Protein AF-A0A2P8GIE9-F1 (afdb_monomer_lite)

Radius of gyration: 19.69 Å; chains: 1; bounding box: 51×44×53 Å

pLDDT: mean 82.85, std 14.54, range [28.58, 96.38]

Structure (mmCIF, N/CA/C/O backbone):
data_AF-A0A2P8GIE9-F1
#
_entry.id   AF-A0A2P8GIE9-F1
#
loop_
_atom_site.group_PDB
_atom_site.id
_atom_site.type_symbol
_atom_site.label_atom_id
_atom_site.label_alt_id
_atom_site.label_comp_id
_atom_site.label_asym_id
_atom_site.label_entity_id
_atom_site.label_seq_id
_atom_site.pdbx_PDB_ins_code
_atom_site.Cartn_x
_atom_site.Cartn_y
_atom_site.Cartn_z
_atom_site.occupancy
_atom_site.B_iso_or_equiv
_atom_site.auth_seq_id
_atom_site.auth_comp_id
_atom_site.auth_asym_id
_atom_site.auth_atom_id
_atom_site.pdbx_PDB_model_num
ATOM 1 N N . MET A 1 1 ? -7.614 -23.025 25.026 1.00 34.34 1 MET A N 1
ATOM 2 C CA . MET A 1 1 ? -8.588 -22.098 24.417 1.00 34.34 1 MET A CA 1
ATOM 3 C C . MET A 1 1 ? -9.553 -22.957 23.627 1.00 34.34 1 MET A C 1
ATOM 5 O O . MET A 1 1 ? -9.099 -23.631 22.717 1.00 34.34 1 MET A O 1
ATOM 9 N N . TYR A 1 2 ? -10.807 -23.053 24.066 1.00 28.58 2 TYR A N 1
ATOM 10 C CA . TYR A 1 2 ? -11.831 -23.850 23.388 1.00 28.58 2 TYR A CA 1
ATOM 11 C C . TYR A 1 2 ? -12.360 -23.053 22.193 1.00 28.58 2 TYR A C 1
ATOM 13 O O . TYR A 1 2 ? -12.699 -21.882 22.362 1.00 28.58 2 TYR A O 1
ATOM 21 N N . GLU A 1 3 ? -12.410 -23.662 21.007 1.00 31.61 3 GLU A N 1
ATOM 22 C CA . GLU A 1 3 ? -13.231 -23.141 19.911 1.00 31.61 3 GLU A CA 1
ATOM 23 C C . GLU A 1 3 ? -14.678 -23.062 20.414 1.00 31.61 3 GLU A C 1
ATOM 25 O O . GLU A 1 3 ? -15.198 -24.068 20.909 1.00 31.61 3 GLU A O 1
ATOM 30 N N . PRO A 1 4 ? -15.334 -21.891 20.363 1.00 42.78 4 PRO A N 1
ATOM 31 C CA . PRO A 1 4 ? -16.740 -21.822 20.703 1.00 42.78 4 PRO A CA 1
ATOM 32 C C . PRO A 1 4 ? -17.501 -22.642 19.660 1.00 42.78 4 PRO A C 1
ATOM 34 O O . PRO A 1 4 ? -17.538 -22.294 18.480 1.00 42.78 4 PRO A O 1
ATOM 37 N N . ALA A 1 5 ? -18.080 -23.759 20.101 1.00 47.84 5 ALA A N 1
ATOM 38 C CA . ALA A 1 5 ? -18.967 -24.579 19.294 1.00 47.84 5 ALA A CA 1
ATOM 39 C C . ALA A 1 5 ? -20.260 -23.791 19.047 1.00 47.84 5 ALA A C 1
ATOM 41 O O . ALA A 1 5 ? -21.213 -23.867 19.823 1.00 47.84 5 ALA A O 1
ATOM 42 N N . LEU A 1 6 ? -20.269 -22.975 17.993 1.00 56.59 6 LEU A N 1
ATOM 43 C CA . LEU A 1 6 ? -21.485 -22.327 17.526 1.00 56.59 6 LEU A CA 1
ATOM 44 C C . LEU A 1 6 ? -22.454 -23.414 17.030 1.00 56.59 6 LEU A C 1
ATOM 46 O O . LEU A 1 6 ? -22.035 -24.291 16.268 1.00 56.59 6 LEU A O 1
ATOM 50 N N . PRO A 1 7 ? -23.731 -23.398 17.454 1.00 57.69 7 PRO A N 1
ATOM 51 C CA . PRO A 1 7 ? -24.711 -24.377 17.003 1.00 57.69 7 PRO A CA 1
ATOM 52 C C . PRO A 1 7 ? -24.835 -24.393 15.475 1.00 57.69 7 PRO A C 1
ATOM 54 O O . PRO A 1 7 ? -24.786 -23.348 14.822 1.00 57.69 7 PRO A O 1
ATOM 57 N N . ALA A 1 8 ? -25.050 -25.574 14.893 1.00 53.19 8 ALA A N 1
ATOM 58 C CA . ALA A 1 8 ? -25.331 -25.687 13.467 1.00 53.19 8 ALA A CA 1
ATOM 59 C C . ALA A 1 8 ? -26.597 -24.879 13.120 1.00 53.19 8 ALA A C 1
ATOM 61 O O . ALA A 1 8 ? -27.665 -25.125 13.676 1.00 53.19 8 ALA A O 1
ATOM 62 N N . GLY A 1 9 ? -26.464 -23.903 12.217 1.00 58.31 9 GLY A N 1
ATOM 63 C CA . GLY A 1 9 ? -27.556 -23.006 11.824 1.00 58.31 9 GLY A CA 1
ATOM 64 C C . GLY A 1 9 ? -27.652 -21.701 12.619 1.00 58.31 9 GLY A C 1
ATOM 65 O O . GLY A 1 9 ? -28.608 -20.954 12.414 1.00 58.31 9 GLY A O 1
ATOM 66 N N . TYR A 1 10 ? -26.684 -21.389 13.490 1.00 67.81 10 TYR A N 1
ATOM 67 C CA . TYR A 1 10 ? -26.618 -20.075 14.132 1.00 67.81 10 TYR A CA 1
ATOM 68 C C . TYR A 1 10 ? -26.331 -18.991 13.087 1.00 67.81 10 TYR A C 1
ATOM 70 O O . TYR A 1 10 ? -25.226 -18.905 12.547 1.00 67.81 10 TYR A O 1
ATOM 78 N N . ALA A 1 11 ? -27.352 -18.197 12.761 1.00 65.62 11 ALA A N 1
ATOM 79 C CA . ALA A 1 11 ? -27.243 -17.136 11.772 1.00 65.62 11 ALA A CA 1
ATOM 80 C C . ALA A 1 11 ? -26.285 -16.042 12.253 1.00 65.62 11 ALA A C 1
ATOM 82 O O . ALA A 1 11 ? -26.188 -15.738 13.445 1.00 65.62 11 ALA A O 1
ATOM 83 N N . ARG A 1 12 ? -25.588 -15.422 11.304 1.00 57.75 12 ARG A N 1
ATOM 84 C CA . ARG A 1 12 ? -24.606 -14.378 11.585 1.00 57.75 12 ARG A CA 1
ATOM 85 C C . ARG A 1 12 ? -25.222 -13.197 12.336 1.00 57.75 12 ARG A C 1
ATOM 87 O O . ARG A 1 12 ? -24.616 -12.700 13.279 1.00 57.75 12 ARG A O 1
ATOM 94 N N . GLU A 1 13 ? -26.425 -12.783 11.950 1.00 59.09 13 GLU A N 1
ATOM 95 C CA . GLU A 1 13 ? -27.143 -11.683 12.594 1.00 59.09 13 GLU A CA 1
ATOM 96 C C . GLU A 1 13 ? -27.468 -12.002 14.059 1.00 59.09 13 GLU A C 1
ATOM 98 O O . GLU A 1 13 ? -27.473 -11.103 14.894 1.00 59.09 13 GLU A O 1
ATOM 103 N N . ALA A 1 14 ? -27.697 -13.279 14.385 1.00 67.94 14 ALA A N 1
ATOM 104 C CA . ALA A 1 14 ? -27.894 -13.726 15.760 1.00 67.94 14 ALA A CA 1
ATOM 105 C C . ALA A 1 14 ? -26.572 -13.707 16.541 1.00 67.94 14 ALA A C 1
ATOM 107 O O . ALA A 1 14 ? -26.531 -13.204 17.655 1.00 67.94 14 ALA A O 1
ATOM 108 N N . PHE A 1 15 ? -25.466 -14.160 15.940 1.00 69.38 15 PHE A N 1
ATOM 109 C CA . PHE A 1 15 ? -24.149 -14.099 16.582 1.00 69.38 15 PHE A CA 1
ATOM 110 C C . PHE A 1 15 ? -23.715 -12.667 16.899 1.00 69.38 15 PHE A C 1
ATOM 112 O O . PHE A 1 15 ? -23.310 -12.379 18.024 1.00 69.38 15 PHE A O 1
ATOM 119 N N . GLU A 1 16 ? -23.813 -11.763 15.924 1.00 56.91 16 GLU A N 1
ATOM 120 C CA . GLU A 1 16 ? -23.478 -10.358 16.143 1.00 56.91 16 GLU A CA 1
ATOM 121 C C . GLU A 1 16 ? -24.413 -9.745 17.184 1.00 56.91 16 GLU A C 1
ATOM 123 O O . GLU A 1 16 ? -23.929 -9.118 18.107 1.00 56.91 16 GLU A O 1
ATOM 128 N N . LYS A 1 17 ? -25.722 -10.003 17.145 1.00 65.12 17 LYS A N 1
ATOM 129 C CA . LYS A 1 17 ? -26.646 -9.492 18.167 1.00 65.12 17 LYS A CA 1
ATOM 130 C C . LYS A 1 17 ? -26.340 -9.992 19.585 1.00 65.12 17 LYS A C 1
ATOM 132 O O . LYS A 1 17 ? -26.448 -9.220 20.533 1.00 65.12 17 LYS A O 1
ATOM 137 N N . ASP A 1 18 ? -26.002 -11.268 19.738 1.00 64.69 18 ASP A N 1
ATOM 138 C CA . ASP A 1 18 ? -25.891 -11.899 21.058 1.00 64.69 18 ASP A CA 1
ATOM 139 C C . ASP A 1 18 ? -24.507 -11.716 21.688 1.00 64.69 18 ASP A C 1
ATOM 141 O O . ASP A 1 18 ? -24.362 -11.747 22.911 1.00 64.69 18 ASP A O 1
ATOM 145 N N . PHE A 1 19 ? -23.484 -11.510 20.857 1.00 63.38 19 PHE A N 1
ATOM 146 C CA . PHE A 1 19 ? -22.099 -11.433 21.304 1.00 63.38 19 PHE A CA 1
ATOM 147 C C . PHE A 1 19 ? -21.389 -10.146 20.888 1.00 63.38 19 PHE A C 1
ATOM 149 O O . PHE A 1 19 ? -20.242 -9.975 21.301 1.00 63.38 19 PHE A O 1
ATOM 156 N N . SER A 1 20 ? -22.016 -9.223 20.140 1.00 54.72 20 SER A N 1
ATOM 157 C CA . SER A 1 20 ? -21.361 -7.964 19.747 1.00 54.72 20 SER A CA 1
ATOM 158 C C . SER A 1 20 ? -20.867 -7.203 20.954 1.00 54.72 20 SER A C 1
ATOM 160 O O . SER A 1 20 ? -19.763 -6.679 20.963 1.00 54.72 20 SER A O 1
ATOM 162 N N . ASP A 1 21 ? -21.675 -7.179 21.998 1.00 45.88 21 ASP A N 1
ATOM 163 C CA . ASP A 1 21 ? -21.378 -6.404 23.182 1.00 45.88 21 ASP A CA 1
ATOM 164 C C . ASP A 1 21 ? -20.248 -7.076 23.974 1.00 45.88 21 ASP A C 1
ATOM 166 O O . ASP A 1 21 ? -19.311 -6.430 24.417 1.00 45.88 21 ASP A O 1
ATOM 170 N N . VAL A 1 22 ? -20.215 -8.405 24.053 1.00 51.34 22 VAL A N 1
ATOM 171 C CA . VAL A 1 22 ? -19.151 -9.127 24.776 1.00 51.34 22 VAL A CA 1
ATOM 172 C C . VAL A 1 22 ? -17.831 -9.171 23.988 1.00 51.34 22 VAL A C 1
ATOM 174 O O . VAL A 1 22 ? -16.753 -9.159 24.583 1.00 51.34 22 VAL A O 1
ATOM 177 N N . LEU A 1 23 ? -17.890 -9.203 22.653 1.00 50.31 23 LEU A N 1
ATOM 178 C CA . LEU A 1 23 ? -16.719 -9.270 21.769 1.00 50.31 23 LEU A CA 1
ATOM 179 C C . LEU A 1 23 ? -16.185 -7.882 21.380 1.00 50.31 23 LEU A C 1
ATOM 181 O O . LEU A 1 23 ? -14.977 -7.728 21.187 1.00 50.31 23 LEU A O 1
ATOM 185 N N . TYR A 1 24 ? -17.062 -6.877 21.283 1.00 48.97 24 TYR A N 1
ATOM 186 C CA . TYR A 1 24 ? -16.759 -5.525 20.804 1.00 48.97 24 TYR A CA 1
ATOM 187 C C . TYR A 1 24 ? -16.958 -4.410 21.850 1.00 48.97 24 TYR A C 1
ATOM 189 O O . TYR A 1 24 ? -16.438 -3.322 21.604 1.00 48.97 24 TYR A O 1
ATOM 197 N N . ILE A 1 25 ? -17.513 -4.651 23.059 1.00 45.00 25 ILE A N 1
ATOM 198 C CA . ILE A 1 25 ? -17.226 -3.819 24.265 1.00 45.00 25 ILE A CA 1
ATOM 199 C C . ILE A 1 25 ? -15.813 -4.168 24.753 1.00 45.00 25 ILE A C 1
ATOM 201 O O . ILE A 1 25 ? -15.532 -4.554 25.884 1.00 45.00 25 ILE A O 1
ATOM 205 N N . SER A 1 26 ? -14.858 -4.051 23.848 1.00 50.72 26 SER A N 1
ATOM 206 C CA . SER A 1 26 ? -13.490 -3.771 24.210 1.00 50.72 26 SER A CA 1
ATOM 207 C C . SER A 1 26 ? -13.395 -2.254 24.184 1.00 50.72 26 SER A C 1
ATOM 209 O O . SER A 1 26 ? -14.013 -1.608 23.351 1.00 50.72 26 SER A O 1
ATOM 211 N N . ASN A 1 27 ? -12.632 -1.688 25.104 1.00 58.72 27 ASN A N 1
ATOM 212 C CA . ASN A 1 27 ? -12.340 -0.267 25.239 1.00 58.72 27 ASN A CA 1
ATOM 213 C C . ASN A 1 27 ? -11.582 0.288 24.000 1.00 58.72 27 ASN A C 1
ATOM 215 O O . ASN A 1 27 ? -10.446 0.741 24.113 1.00 58.72 27 ASN A O 1
ATOM 219 N N . THR A 1 28 ? -12.138 0.129 22.793 1.00 68.19 28 THR A N 1
ATOM 220 C CA . THR A 1 28 ? -11.508 0.339 21.483 1.00 68.19 28 THR A CA 1
ATOM 221 C C . THR A 1 28 ? -11.074 1.775 21.330 1.00 68.19 28 THR A C 1
ATOM 223 O O . THR A 1 28 ? -9.970 2.012 20.859 1.00 68.19 28 THR A O 1
ATOM 226 N N . ASP A 1 29 ? -11.880 2.713 21.819 1.00 79.31 29 ASP A N 1
ATOM 227 C CA . ASP A 1 29 ? -11.569 4.134 21.778 1.00 79.31 29 ASP A CA 1
ATOM 228 C C . ASP A 1 29 ? -10.375 4.454 22.678 1.00 79.31 29 ASP A C 1
ATOM 230 O O . ASP A 1 29 ? -9.422 5.082 22.228 1.00 79.31 29 ASP A O 1
ATOM 234 N N . GLU A 1 30 ? -10.352 3.981 23.929 1.00 80.81 30 GLU A N 1
ATOM 235 C CA . GLU A 1 30 ? -9.208 4.204 24.822 1.00 80.81 30 GLU A CA 1
ATOM 236 C C . GLU A 1 30 ? -7.945 3.487 24.324 1.00 80.81 30 GLU A C 1
ATOM 238 O O . GLU A 1 30 ? -6.851 4.055 24.365 1.00 80.81 30 GLU A O 1
ATOM 243 N N . LYS A 1 31 ? -8.077 2.260 23.807 1.00 84.50 31 LYS A N 1
ATOM 244 C CA . LYS A 1 31 ? -6.969 1.511 23.199 1.00 84.50 31 LYS A CA 1
ATOM 245 C C . LYS A 1 31 ? -6.430 2.231 21.966 1.00 84.50 31 LYS A C 1
ATOM 247 O O . LYS A 1 31 ? -5.217 2.400 21.858 1.00 84.50 31 LYS A O 1
ATOM 252 N N . LEU A 1 32 ? -7.303 2.715 21.082 1.00 86.69 32 LEU A N 1
ATOM 253 C CA . LEU A 1 32 ? -6.917 3.486 19.904 1.00 86.69 32 LEU A CA 1
ATOM 254 C C . LEU A 1 32 ? -6.269 4.811 20.312 1.00 86.69 32 LEU A C 1
ATOM 256 O O . LEU A 1 32 ? -5.235 5.160 19.757 1.00 86.69 32 LEU A O 1
ATOM 260 N N . ARG A 1 33 ? -6.779 5.512 21.334 1.00 88.06 33 ARG A N 1
ATOM 261 C CA . ARG A 1 33 ? -6.131 6.716 21.893 1.00 88.06 33 ARG A CA 1
ATOM 262 C C . ARG A 1 33 ? -4.720 6.423 22.382 1.00 88.06 33 ARG A C 1
ATOM 264 O O . ARG A 1 33 ? -3.787 7.094 21.953 1.00 88.06 33 ARG A O 1
ATOM 271 N N . LYS A 1 34 ? -4.549 5.403 23.230 1.00 88.88 34 LYS A N 1
ATOM 272 C CA . LYS A 1 34 ? -3.227 4.974 23.721 1.00 88.88 34 LYS A CA 1
ATOM 273 C C . LYS A 1 34 ? -2.301 4.603 22.566 1.00 88.88 34 LYS A C 1
ATOM 275 O O . LYS A 1 34 ? -1.131 4.975 22.572 1.00 88.88 34 LYS A O 1
ATOM 280 N N . ARG A 1 35 ? -2.830 3.920 21.547 1.00 90.50 35 ARG A N 1
ATOM 281 C CA . ARG A 1 35 ? -2.083 3.564 20.338 1.00 90.50 35 ARG A CA 1
ATOM 282 C C . ARG A 1 35 ? -1.646 4.806 19.566 1.00 90.50 35 ARG A C 1
ATOM 284 O O . ARG A 1 35 ? -0.471 4.896 19.233 1.00 90.50 35 ARG A O 1
ATOM 291 N N . LEU A 1 36 ? -2.533 5.772 19.331 1.00 91.31 36 LEU A N 1
ATOM 292 C CA . LEU A 1 36 ? -2.209 7.035 18.658 1.00 91.31 36 LEU A CA 1
ATOM 293 C C . LEU A 1 36 ? -1.136 7.817 19.427 1.00 91.31 36 LEU A C 1
ATOM 295 O O . LEU A 1 36 ? -0.156 8.239 18.824 1.00 91.31 36 LEU A O 1
ATOM 299 N N . MET A 1 37 ? -1.257 7.911 20.755 1.00 90.88 37 MET A N 1
ATOM 300 C CA . MET A 1 37 ? -0.272 8.574 21.622 1.00 90.88 37 MET A CA 1
ATOM 301 C C . MET A 1 37 ? 1.116 7.909 21.619 1.00 90.88 37 MET A C 1
ATOM 303 O O . MET A 1 37 ? 2.090 8.550 22.001 1.00 90.88 37 MET A O 1
ATOM 307 N N . SER A 1 38 ? 1.238 6.647 21.184 1.00 92.06 38 SER A N 1
ATOM 308 C CA . SER A 1 38 ? 2.544 5.982 21.031 1.00 92.06 38 SER A CA 1
ATOM 309 C C . SER A 1 38 ? 3.323 6.420 19.780 1.00 92.06 38 SER A C 1
ATOM 311 O O . SER A 1 38 ? 4.493 6.065 19.628 1.00 92.06 38 SER A O 1
ATOM 313 N N . TYR A 1 39 ? 2.693 7.193 18.891 1.00 92.38 39 TYR A N 1
ATOM 314 C CA . TYR A 1 39 ? 3.303 7.743 17.682 1.00 92.38 39 TYR A CA 1
ATOM 315 C C . TYR A 1 39 ? 3.611 9.242 17.826 1.00 92.38 39 TYR A C 1
ATOM 317 O O . TYR A 1 39 ? 3.039 9.907 18.689 1.00 92.38 39 TYR A O 1
ATOM 325 N N . PRO A 1 40 ? 4.489 9.804 16.972 1.00 91.50 40 PRO A N 1
ATOM 326 C CA . PRO A 1 40 ? 4.728 11.246 16.928 1.00 91.50 40 PRO A CA 1
ATOM 327 C C . PRO A 1 40 ? 3.442 12.042 16.662 1.00 91.50 40 PRO A C 1
ATOM 329 O O . PRO A 1 40 ? 2.575 11.595 15.903 1.00 91.50 40 PRO A O 1
ATOM 332 N N . ALA A 1 41 ? 3.333 13.226 17.274 1.00 88.56 41 ALA A N 1
ATOM 333 C CA . ALA A 1 41 ? 2.152 14.086 17.189 1.00 88.56 41 ALA A CA 1
ATOM 334 C C . ALA A 1 41 ? 1.778 14.436 15.750 1.00 88.56 41 ALA A C 1
ATOM 336 O O . ALA A 1 41 ? 0.600 14.450 15.401 1.00 88.56 41 ALA A O 1
ATOM 337 N N . GLU A 1 42 ? 2.778 14.638 14.898 1.00 89.12 42 GLU A N 1
ATOM 338 C CA . GLU A 1 42 ? 2.622 14.977 13.486 1.00 89.12 42 GLU A CA 1
ATOM 339 C C . GLU A 1 42 ? 1.798 13.926 12.735 1.00 89.12 42 GLU A C 1
ATOM 341 O O . GLU A 1 42 ? 0.999 14.277 11.869 1.00 89.12 42 GLU A O 1
ATOM 346 N N . LEU A 1 43 ? 1.940 12.646 13.101 1.00 88.94 43 LEU A N 1
ATOM 347 C CA . LEU A 1 43 ? 1.237 11.549 12.445 1.00 88.94 43 LEU A CA 1
ATOM 348 C C . LEU A 1 43 ? -0.253 11.546 12.791 1.00 88.94 43 LEU A C 1
ATOM 350 O O . LEU A 1 43 ? -1.097 11.545 11.897 1.00 88.94 43 LEU A O 1
ATOM 354 N N . TYR A 1 44 ? -0.592 11.536 14.085 1.00 84.50 44 TYR A N 1
ATOM 355 C CA . TYR A 1 44 ? -1.991 11.411 14.503 1.00 84.50 44 TYR A CA 1
ATOM 356 C C . TYR A 1 44 ? -2.760 12.734 14.470 1.00 84.50 44 TYR A C 1
ATOM 358 O O . TYR A 1 44 ? -3.988 12.716 14.425 1.00 84.50 44 TYR A O 1
ATOM 366 N N . MET A 1 45 ? -2.067 13.876 14.449 1.00 84.12 45 MET A N 1
ATOM 367 C CA . MET A 1 45 ? -2.673 15.196 14.233 1.00 84.12 45 MET A CA 1
ATOM 368 C C . MET A 1 45 ? -2.751 15.586 12.757 1.00 84.12 45 MET A C 1
ATOM 370 O O . MET A 1 45 ? -3.540 16.467 12.408 1.00 84.12 45 MET A O 1
ATOM 374 N N . GLY A 1 46 ? -1.968 14.930 11.899 1.00 84.38 46 GLY A N 1
ATOM 375 C CA . GLY A 1 46 ? -2.003 15.104 10.455 1.00 84.38 46 GLY A CA 1
ATOM 376 C C . GLY A 1 46 ? -3.312 14.629 9.817 1.00 84.38 46 GLY A C 1
ATOM 377 O O . GLY A 1 46 ? -4.136 13.946 10.430 1.00 84.38 46 GLY A O 1
ATOM 378 N N . LYS A 1 47 ? -3.493 14.996 8.544 1.00 88.25 47 LYS A N 1
ATOM 379 C CA . LYS A 1 47 ? -4.650 14.588 7.727 1.00 88.25 47 LYS A CA 1
ATOM 380 C C . LYS A 1 47 ? -4.460 13.238 7.038 1.00 88.25 47 LYS A C 1
ATOM 382 O O . LYS A 1 47 ? -5.402 12.713 6.467 1.00 88.25 47 LYS A O 1
ATOM 387 N N . GLU A 1 48 ? -3.264 12.661 7.091 1.00 90.50 48 GLU A N 1
ATOM 388 C CA . GLU A 1 48 ? -2.934 11.452 6.328 1.00 90.50 48 GLU A CA 1
ATOM 389 C C . GLU A 1 48 ? -3.772 10.246 6.744 1.00 90.50 48 GLU A C 1
ATOM 391 O O . GLU A 1 48 ? -4.217 9.496 5.885 1.00 90.50 48 GLU A O 1
ATOM 396 N N . ILE A 1 49 ? -4.054 10.091 8.041 1.00 90.00 49 ILE A N 1
ATOM 397 C CA . ILE A 1 49 ? -4.933 9.014 8.510 1.00 90.00 49 ILE A CA 1
ATOM 398 C C . ILE A 1 49 ? -6.359 9.228 7.990 1.00 90.00 49 ILE A C 1
ATOM 400 O O . ILE A 1 49 ? -6.997 8.266 7.586 1.00 90.00 49 ILE A O 1
ATOM 404 N N . GLU A 1 50 ? -6.847 10.473 7.956 1.00 90.31 50 GLU A N 1
ATOM 405 C CA . GLU A 1 50 ? -8.171 10.804 7.405 1.00 90.31 50 GLU A CA 1
ATOM 406 C C . GLU A 1 50 ? -8.249 10.533 5.900 1.00 90.31 50 GLU A C 1
ATOM 408 O O . GLU A 1 50 ? -9.277 10.079 5.411 1.00 90.31 50 GLU A O 1
ATOM 413 N N . GLU A 1 51 ? -7.162 10.775 5.165 1.00 90.38 51 GLU A N 1
ATOM 414 C CA . GLU A 1 51 ? -7.084 10.486 3.731 1.00 90.38 51 GLU A CA 1
ATOM 415 C C . GLU A 1 51 ? -7.201 8.989 3.417 1.00 90.38 51 GLU A C 1
ATOM 417 O O . GLU A 1 51 ? -7.610 8.649 2.311 1.00 90.38 51 GLU A O 1
ATOM 422 N N . CYS A 1 52 ? -6.905 8.102 4.376 1.00 87.88 52 CYS A N 1
ATOM 423 C CA . CYS A 1 52 ? -7.113 6.660 4.222 1.00 87.88 52 CYS A CA 1
ATOM 424 C C . CYS A 1 52 ? -8.599 6.249 4.242 1.00 87.88 52 CYS A C 1
ATOM 426 O O . CYS A 1 52 ? -8.907 5.090 3.955 1.00 87.88 52 CYS A O 1
ATOM 428 N N . PHE A 1 53 ? -9.523 7.141 4.618 1.00 87.75 53 PHE A N 1
ATOM 429 C CA . PHE A 1 53 ? -10.953 6.835 4.660 1.00 87.75 53 PHE A CA 1
ATOM 430 C C . PHE A 1 53 ? -11.577 7.059 3.281 1.00 87.75 53 PHE A C 1
ATOM 432 O O . PHE A 1 53 ? -11.634 8.176 2.766 1.00 87.75 53 PHE A O 1
ATOM 439 N N . ILE A 1 54 ? -12.121 5.996 2.697 1.00 80.31 54 ILE A N 1
ATOM 440 C CA . ILE A 1 54 ? -12.793 6.011 1.399 1.00 80.31 54 ILE A CA 1
ATOM 441 C C . ILE A 1 54 ? -14.298 6.016 1.655 1.00 80.31 54 ILE A C 1
ATOM 443 O O . ILE A 1 54 ? -14.820 5.163 2.370 1.00 80.31 54 ILE A O 1
ATOM 447 N N . ALA A 1 55 ? -15.005 7.000 1.091 1.00 81.38 55 ALA A N 1
ATOM 448 C CA . ALA A 1 55 ? -16.440 7.193 1.327 1.00 81.38 55 ALA A CA 1
ATOM 449 C C . ALA A 1 55 ? -16.814 7.240 2.830 1.00 81.38 55 ALA A C 1
ATOM 451 O O . ALA A 1 55 ? -17.865 6.754 3.240 1.00 81.38 55 ALA A O 1
ATOM 452 N N . GLY A 1 56 ? -15.937 7.824 3.658 1.00 84.62 56 GLY A N 1
ATOM 453 C CA . GLY A 1 56 ? -16.155 8.007 5.099 1.00 84.62 56 GLY A CA 1
ATOM 454 C C . GLY A 1 56 ? -15.835 6.791 5.972 1.00 84.62 56 GLY A C 1
ATOM 455 O O . GLY A 1 56 ? -15.980 6.880 7.192 1.00 84.62 56 GLY A O 1
ATOM 456 N N . LYS A 1 57 ? -15.366 5.686 5.384 1.00 84.75 57 LYS A N 1
ATOM 457 C CA . LYS A 1 57 ? -14.976 4.472 6.105 1.00 84.75 57 LYS A CA 1
ATOM 458 C C . LYS A 1 57 ? -13.519 4.130 5.862 1.00 84.75 57 LYS A C 1
ATOM 460 O O . LYS A 1 57 ? -13.009 4.301 4.756 1.00 84.75 57 LYS A O 1
ATOM 465 N N . LEU A 1 58 ? -12.852 3.632 6.893 1.00 83.75 58 LEU A N 1
ATOM 466 C CA . LEU A 1 58 ? -11.523 3.076 6.734 1.00 83.75 58 LEU A CA 1
ATOM 467 C C . LEU A 1 58 ? -11.634 1.719 6.057 1.00 83.75 58 LEU A C 1
ATOM 469 O O . LEU A 1 58 ? -12.325 0.838 6.561 1.00 83.75 58 LEU A O 1
ATOM 473 N N . LEU A 1 59 ? -10.941 1.572 4.934 1.00 80.44 59 LEU A N 1
ATOM 474 C CA . LEU A 1 59 ? -10.945 0.344 4.162 1.00 80.44 59 LEU A CA 1
ATOM 475 C C . LEU A 1 59 ? -9.503 -0.061 3.857 1.00 80.44 59 LEU A C 1
ATOM 477 O O . LEU A 1 59 ? -8.802 0.641 3.128 1.00 80.44 59 LEU A O 1
ATOM 481 N N . LYS A 1 60 ? -9.052 -1.178 4.429 1.00 82.00 60 LYS A N 1
ATOM 482 C CA . LYS A 1 60 ? -7.688 -1.706 4.261 1.00 82.00 60 LYS A CA 1
ATOM 483 C C . LYS A 1 60 ? -7.681 -3.120 3.691 1.00 82.00 60 LYS A C 1
ATOM 485 O O . LYS A 1 60 ? -8.676 -3.843 3.734 1.00 82.00 60 LYS A O 1
ATOM 490 N N . HIS A 1 61 ? -6.534 -3.531 3.154 1.00 84.31 61 HIS A N 1
ATOM 491 C CA . HIS A 1 61 ? -6.360 -4.910 2.711 1.00 84.31 61 HIS A CA 1
ATOM 492 C C . HIS A 1 61 ? -6.430 -5.893 3.902 1.00 84.31 61 HIS A C 1
ATOM 494 O O . HIS A 1 61 ? -6.137 -5.515 5.042 1.00 84.31 61 HIS A O 1
ATOM 500 N N . PRO A 1 62 ? -6.808 -7.165 3.663 1.00 81.25 62 PRO A N 1
ATOM 501 C CA . PRO A 1 62 ? -6.747 -8.217 4.669 1.00 81.25 62 PRO A CA 1
ATOM 502 C C . PRO A 1 62 ? -5.315 -8.443 5.157 1.00 81.25 62 PRO A C 1
ATOM 504 O O . PRO A 1 62 ? -4.346 -8.003 4.541 1.00 81.25 62 PRO A O 1
ATOM 507 N N . LYS A 1 63 ? -5.190 -9.199 6.252 1.00 84.88 63 LYS A N 1
ATOM 508 C CA . LYS A 1 63 ? -3.894 -9.552 6.838 1.00 84.88 63 LYS A CA 1
ATOM 509 C C . LYS A 1 63 ? -2.946 -10.212 5.837 1.00 84.88 63 LYS A C 1
ATOM 511 O O . LYS A 1 63 ? -1.749 -9.973 5.912 1.00 84.88 63 LYS A O 1
ATOM 516 N N . GLU A 1 64 ? -3.464 -11.008 4.908 1.00 87.00 64 GLU A N 1
ATOM 517 C CA . GLU A 1 64 ? -2.673 -11.608 3.834 1.00 87.00 64 GLU A CA 1
ATOM 518 C C . GLU A 1 64 ? -3.019 -10.971 2.487 1.00 87.00 64 GLU A C 1
ATOM 520 O O . GLU A 1 64 ? -4.160 -11.039 2.028 1.00 87.00 64 GLU A O 1
ATOM 525 N N . VAL A 1 65 ? -2.027 -10.353 1.846 1.00 88.62 65 VAL A N 1
ATOM 526 C CA . VAL A 1 65 ? -2.187 -9.615 0.589 1.00 88.62 65 VAL A CA 1
ATOM 527 C C . VAL A 1 65 ? -1.312 -10.234 -0.484 1.00 88.62 65 VAL A C 1
ATOM 529 O O . VAL A 1 65 ? -0.088 -10.251 -0.379 1.00 88.62 65 VAL A O 1
ATOM 532 N N . ASN A 1 66 ? -1.945 -10.704 -1.549 1.00 90.62 66 ASN A N 1
ATOM 533 C CA . ASN A 1 66 ? -1.252 -11.256 -2.702 1.00 90.62 66 ASN A CA 1
ATOM 534 C C . ASN A 1 66 ? -0.955 -10.160 -3.730 1.00 90.62 66 ASN A C 1
ATOM 536 O O . ASN A 1 66 ? -1.828 -9.345 -4.036 1.00 90.62 66 ASN A O 1
ATOM 540 N N . VAL A 1 67 ? 0.264 -10.165 -4.268 1.00 92.88 67 VAL A N 1
ATOM 541 C CA . VAL A 1 67 ? 0.731 -9.269 -5.330 1.00 92.88 67 VAL A CA 1
ATOM 542 C C . VAL A 1 67 ? 0.867 -10.063 -6.626 1.00 92.88 67 VAL A C 1
ATOM 544 O O . VAL A 1 67 ? 1.572 -11.072 -6.671 1.00 92.88 67 VAL A O 1
ATOM 547 N N . PHE A 1 68 ? 0.209 -9.595 -7.679 1.00 92.31 68 PHE A N 1
ATOM 548 C CA . PHE A 1 68 ? 0.217 -10.162 -9.025 1.00 92.31 68 PHE A CA 1
ATOM 549 C C . PHE A 1 68 ? 0.958 -9.216 -9.957 1.00 92.31 68 PHE A C 1
ATOM 551 O O . PHE A 1 68 ? 0.679 -8.017 -9.968 1.00 92.31 68 PHE A O 1
ATOM 558 N N . LEU A 1 69 ? 1.895 -9.754 -10.732 1.00 91.81 69 LEU A N 1
ATOM 559 C CA . LEU A 1 69 ? 2.699 -8.992 -11.682 1.00 91.81 69 LEU A CA 1
ATOM 560 C C . LEU A 1 69 ? 2.376 -9.464 -13.095 1.00 91.81 69 LEU A C 1
ATOM 562 O O . LEU A 1 69 ? 2.522 -10.648 -13.393 1.00 91.81 69 LEU A O 1
ATOM 566 N N . ASN A 1 70 ? 1.962 -8.540 -13.960 1.00 90.00 70 ASN A N 1
ATOM 567 C CA . ASN A 1 70 ? 1.623 -8.825 -15.353 1.00 90.00 70 ASN A CA 1
ATOM 568 C C . ASN A 1 70 ? 2.364 -7.887 -16.313 1.00 90.00 70 ASN A C 1
ATOM 570 O O . ASN A 1 70 ? 2.408 -6.677 -16.099 1.00 90.00 70 ASN A O 1
ATOM 574 N N . GLY A 1 71 ? 2.853 -8.420 -17.433 1.00 89.12 71 GLY A N 1
ATOM 575 C CA . GLY A 1 71 ? 3.510 -7.632 -18.478 1.00 89.12 71 GLY A CA 1
ATOM 576 C C . GLY A 1 71 ? 5.034 -7.701 -18.415 1.00 89.12 71 GLY A C 1
ATOM 577 O O . GLY A 1 71 ? 5.592 -8.722 -18.018 1.00 89.12 71 GLY A O 1
ATOM 578 N N . GLY A 1 72 ? 5.703 -6.634 -18.854 1.00 88.06 72 GLY A N 1
ATOM 579 C CA . GLY A 1 72 ? 7.141 -6.617 -19.167 1.00 88.06 72 GLY A CA 1
ATOM 580 C C . GLY A 1 72 ? 8.087 -6.522 -17.966 1.00 88.06 72 GLY A C 1
ATOM 581 O O . GLY A 1 72 ? 9.020 -5.725 -18.004 1.00 88.06 72 GLY A O 1
ATOM 582 N N . PHE A 1 73 ? 7.844 -7.273 -16.888 1.00 90.88 73 PHE A N 1
ATOM 583 C CA . PHE A 1 73 ? 8.698 -7.267 -15.694 1.00 90.88 73 PHE A CA 1
ATOM 584 C C . PHE A 1 73 ? 10.066 -7.908 -15.954 1.00 90.88 73 PHE A C 1
ATOM 586 O O . PHE A 1 73 ? 10.159 -8.992 -16.529 1.00 90.88 73 PHE A O 1
ATOM 593 N N . THR A 1 74 ? 11.129 -7.264 -15.473 1.00 90.88 74 THR A N 1
ATOM 594 C CA . THR A 1 74 ? 12.496 -7.797 -15.498 1.00 90.88 74 THR A CA 1
ATOM 595 C C . THR A 1 74 ? 12.835 -8.540 -14.200 1.00 90.88 74 THR A C 1
ATOM 597 O O . THR A 1 74 ? 12.086 -8.535 -13.214 1.00 90.88 74 THR A O 1
ATOM 600 N N . HIS A 1 75 ? 14.008 -9.180 -14.175 1.00 90.00 75 HIS A N 1
ATOM 601 C CA . HIS A 1 75 ? 14.544 -9.761 -12.945 1.00 90.00 75 HIS A CA 1
ATOM 602 C C . HIS A 1 75 ? 14.772 -8.693 -11.860 1.00 90.00 75 HIS A C 1
ATOM 604 O O . HIS A 1 75 ? 14.412 -8.904 -10.704 1.00 90.00 75 HIS A O 1
ATOM 610 N N . GLU A 1 76 ? 15.296 -7.523 -12.232 1.00 90.38 76 GLU A N 1
ATOM 611 C CA . GLU A 1 76 ? 15.564 -6.415 -11.305 1.00 90.38 76 GLU A CA 1
ATOM 612 C C . GLU A 1 76 ? 14.283 -5.837 -10.690 1.00 90.38 76 GLU A C 1
ATOM 614 O O . GLU A 1 76 ? 14.250 -5.509 -9.497 1.00 90.38 76 GLU A O 1
ATOM 619 N N . ASP A 1 77 ? 13.198 -5.772 -11.469 1.00 92.06 77 ASP A N 1
ATOM 620 C CA . ASP A 1 77 ? 11.884 -5.392 -10.948 1.00 92.06 77 ASP A CA 1
ATOM 621 C C . ASP A 1 77 ? 11.410 -6.389 -9.891 1.00 92.06 77 ASP A C 1
ATOM 623 O O . ASP A 1 77 ? 10.925 -6.000 -8.828 1.00 92.06 77 ASP A O 1
ATOM 627 N N . SER A 1 78 ? 11.583 -7.683 -10.165 1.00 90.12 78 SER A N 1
ATOM 628 C CA . SER A 1 78 ? 11.183 -8.754 -9.251 1.00 90.12 78 SER A CA 1
ATOM 629 C C . SER A 1 78 ? 11.959 -8.674 -7.935 1.00 90.12 78 SER A C 1
ATOM 631 O O . SER A 1 78 ? 11.356 -8.765 -6.867 1.00 90.12 78 SER A O 1
ATOM 633 N N . VAL A 1 79 ? 13.272 -8.424 -7.994 1.00 91.44 79 VAL A N 1
ATOM 634 C CA . VAL A 1 79 ? 14.115 -8.199 -6.806 1.00 91.44 79 VAL A CA 1
ATOM 635 C C . VAL A 1 79 ? 13.632 -6.981 -6.017 1.00 91.44 79 VAL A C 1
ATOM 637 O O . VAL A 1 79 ? 13.420 -7.079 -4.809 1.00 91.44 79 VAL A O 1
ATOM 640 N N . THR A 1 80 ? 13.376 -5.858 -6.696 1.00 93.44 80 THR A N 1
ATOM 641 C CA . THR A 1 80 ? 12.841 -4.634 -6.075 1.00 93.44 80 THR A CA 1
ATOM 642 C C . THR A 1 80 ? 11.528 -4.903 -5.344 1.00 93.44 80 THR A C 1
ATOM 644 O O . THR A 1 80 ? 11.321 -4.433 -4.222 1.00 93.44 80 THR A O 1
ATOM 647 N N . ILE A 1 81 ? 10.623 -5.653 -5.972 1.00 94.25 81 ILE A N 1
ATOM 648 C CA . ILE A 1 81 ? 9.310 -5.974 -5.413 1.00 94.25 81 ILE A CA 1
ATOM 649 C C . ILE A 1 81 ? 9.455 -6.888 -4.203 1.00 94.25 81 ILE A C 1
ATOM 651 O O . ILE A 1 81 ? 8.850 -6.604 -3.175 1.00 94.25 81 ILE A O 1
ATOM 655 N N . ILE A 1 82 ? 10.278 -7.936 -4.286 1.00 93.69 82 ILE A N 1
ATOM 656 C CA . ILE A 1 82 ? 10.535 -8.854 -3.167 1.00 93.69 82 ILE A CA 1
ATOM 657 C C . ILE A 1 82 ? 11.105 -8.095 -1.967 1.00 93.69 82 ILE A C 1
ATOM 659 O O . ILE A 1 82 ? 10.614 -8.253 -0.849 1.00 93.69 82 ILE A O 1
ATOM 663 N N . GLU A 1 83 ? 12.095 -7.233 -2.195 1.00 94.56 83 GLU A N 1
ATOM 664 C CA . GLU A 1 83 ? 12.696 -6.421 -1.140 1.00 94.56 83 GLU A CA 1
ATOM 665 C C . GLU A 1 83 ? 11.659 -5.489 -0.498 1.00 94.56 83 GLU A C 1
ATOM 667 O O . GLU A 1 83 ? 11.524 -5.441 0.727 1.00 94.56 83 GLU A O 1
ATOM 672 N N . THR A 1 84 ? 10.865 -4.806 -1.325 1.00 95.81 84 THR A N 1
ATOM 673 C CA . THR A 1 84 ? 9.788 -3.922 -0.864 1.00 95.81 84 THR A CA 1
ATOM 674 C C . THR A 1 84 ? 8.767 -4.683 -0.023 1.00 95.81 84 THR A C 1
ATOM 676 O O . THR A 1 84 ? 8.426 -4.265 1.082 1.00 95.81 84 THR A O 1
ATOM 679 N N . VAL A 1 85 ? 8.297 -5.826 -0.524 1.00 95.00 85 VAL A N 1
ATOM 680 C CA . VAL A 1 85 ? 7.332 -6.706 0.143 1.00 95.00 85 VAL A CA 1
ATOM 681 C C . VAL A 1 85 ? 7.857 -7.173 1.497 1.00 95.00 85 VAL A C 1
ATOM 683 O O . VAL A 1 85 ? 7.118 -7.131 2.484 1.00 95.00 85 VAL A O 1
ATOM 686 N N . SER A 1 86 ? 9.130 -7.569 1.562 1.00 93.56 86 SER A N 1
ATOM 687 C CA . SER A 1 86 ? 9.778 -7.991 2.803 1.00 93.56 86 SER A CA 1
ATOM 688 C C . SER A 1 86 ? 9.802 -6.862 3.832 1.00 93.56 86 SER A C 1
ATOM 690 O O . SER A 1 86 ? 9.428 -7.074 4.985 1.00 93.56 86 SER A O 1
ATOM 692 N N . GLN A 1 87 ? 10.189 -5.649 3.425 1.00 94.44 87 GLN A N 1
ATOM 693 C CA . GLN A 1 87 ? 10.239 -4.507 4.339 1.00 94.44 87 GLN A CA 1
ATOM 694 C C . GLN A 1 87 ? 8.859 -4.112 4.851 1.00 94.44 87 GLN A C 1
ATOM 696 O O . GLN A 1 87 ? 8.697 -3.914 6.049 1.00 94.44 87 GLN A O 1
ATOM 701 N N . LEU A 1 88 ? 7.856 -4.037 3.974 1.00 95.31 88 LEU A N 1
ATOM 702 C CA . LEU A 1 88 ? 6.497 -3.667 4.369 1.00 95.31 88 LEU A CA 1
ATOM 703 C C . LEU A 1 88 ? 5.847 -4.728 5.269 1.00 95.31 88 LEU A C 1
ATOM 705 O O . LEU A 1 88 ? 5.187 -4.374 6.244 1.00 95.31 88 LEU A O 1
ATOM 709 N N . SER A 1 89 ? 6.073 -6.017 4.998 1.00 94.06 89 SER A N 1
ATOM 710 C CA . SER A 1 89 ? 5.545 -7.111 5.831 1.00 94.06 89 SER A CA 1
ATOM 711 C C . SER A 1 89 ? 6.195 -7.164 7.219 1.00 94.06 89 SER A C 1
ATOM 713 O O . SER A 1 89 ? 5.576 -7.624 8.172 1.00 94.06 89 SER A O 1
ATOM 715 N N . ALA A 1 90 ? 7.425 -6.663 7.368 1.00 94.44 90 ALA A N 1
ATOM 716 C CA . ALA A 1 90 ? 8.101 -6.590 8.664 1.00 94.44 90 ALA A CA 1
ATOM 717 C C . ALA A 1 90 ? 7.551 -5.478 9.582 1.00 94.44 90 ALA A C 1
ATOM 719 O O . ALA A 1 90 ? 7.821 -5.483 10.782 1.00 94.44 90 ALA A O 1
ATOM 720 N N . VAL A 1 91 ? 6.785 -4.522 9.043 1.00 94.88 91 VAL A N 1
ATOM 721 C CA . VAL A 1 91 ? 6.304 -3.345 9.790 1.00 94.88 91 VAL A CA 1
ATOM 722 C C . VAL A 1 91 ? 5.194 -3.686 10.776 1.00 94.88 91 VAL A C 1
ATOM 724 O O . VAL A 1 91 ? 5.115 -3.074 11.842 1.00 94.88 91 VAL A O 1
ATOM 727 N N . SER A 1 92 ? 4.320 -4.629 10.425 1.00 91.31 92 SER A N 1
ATOM 728 C CA . SER A 1 92 ? 3.177 -5.005 11.252 1.00 91.31 92 SER A CA 1
ATOM 729 C C . SER A 1 92 ? 2.933 -6.512 11.199 1.00 91.31 92 SER A C 1
ATOM 731 O O . SER A 1 92 ? 2.818 -7.066 10.109 1.00 91.31 92 SER A O 1
ATOM 733 N N . PRO A 1 93 ? 2.727 -7.184 12.348 1.00 88.56 93 PRO A N 1
ATOM 734 C CA . PRO A 1 93 ? 2.377 -8.608 12.383 1.00 88.56 93 PRO A CA 1
ATOM 735 C C . PRO A 1 93 ? 0.979 -8.905 11.809 1.00 88.56 93 PRO A C 1
ATOM 737 O O . PRO A 1 93 ? 0.589 -10.067 11.673 1.00 88.56 93 PRO A O 1
ATOM 740 N N . ASN A 1 94 ? 0.204 -7.863 11.502 1.00 88.44 94 ASN A N 1
ATOM 741 C CA . ASN A 1 94 ? -1.126 -7.943 10.904 1.00 88.44 94 ASN A CA 1
ATOM 742 C C . ASN A 1 94 ? -1.128 -7.622 9.409 1.00 88.44 94 ASN A C 1
ATOM 744 O O . ASN A 1 94 ? -2.199 -7.432 8.837 1.00 88.44 94 ASN A O 1
ATOM 748 N N . LEU A 1 95 ? 0.049 -7.556 8.789 1.00 90.81 95 LEU A N 1
ATOM 749 C CA . LEU A 1 95 ? 0.200 -7.395 7.357 1.00 90.81 95 LEU A CA 1
ATOM 750 C C . LEU A 1 95 ? 1.268 -8.362 6.854 1.00 90.81 95 LEU A C 1
ATOM 752 O O . LEU A 1 95 ? 2.421 -8.329 7.261 1.00 90.81 95 LEU A O 1
ATOM 756 N N . THR A 1 96 ? 0.878 -9.233 5.944 1.00 92.94 96 THR A N 1
ATOM 757 C CA . THR A 1 96 ? 1.757 -10.167 5.258 1.00 92.94 96 THR A CA 1
ATOM 758 C C . THR A 1 96 ? 1.492 -10.020 3.777 1.00 92.94 96 THR A C 1
ATOM 760 O O . THR A 1 96 ? 0.427 -10.386 3.285 1.00 92.94 96 THR A O 1
ATOM 763 N N . ILE A 1 97 ? 2.458 -9.457 3.065 1.00 93.62 97 ILE A N 1
ATOM 764 C CA . ILE A 1 97 ? 2.380 -9.271 1.623 1.00 93.62 97 ILE A CA 1
ATOM 765 C C . ILE A 1 97 ? 3.173 -10.406 0.976 1.00 93.62 97 ILE A C 1
ATOM 767 O O . ILE A 1 97 ? 4.267 -10.747 1.426 1.00 93.62 97 ILE A O 1
ATOM 771 N N . ARG A 1 98 ? 2.619 -11.028 -0.064 1.00 92.19 98 ARG A N 1
ATOM 772 C CA . ARG A 1 98 ? 3.251 -12.150 -0.763 1.00 92.19 98 ARG A CA 1
ATOM 773 C C . ARG A 1 98 ? 3.210 -11.929 -2.260 1.00 92.19 98 ARG A C 1
ATOM 775 O O . ARG A 1 98 ? 2.168 -11.594 -2.817 1.00 92.19 98 ARG A O 1
ATOM 782 N N . LEU A 1 99 ? 4.344 -12.154 -2.911 1.00 91.31 99 LEU A N 1
ATOM 783 C CA . LEU A 1 99 ? 4.393 -12.225 -4.362 1.00 91.31 99 LEU A CA 1
ATOM 784 C C . LEU A 1 99 ? 3.806 -13.563 -4.820 1.00 91.31 99 LEU A C 1
ATOM 786 O O . LEU A 1 99 ? 4.140 -14.614 -4.274 1.00 91.31 99 LEU A O 1
ATOM 790 N N . THR A 1 100 ? 2.913 -13.515 -5.801 1.00 88.50 100 THR A N 1
ATOM 791 C CA . THR A 1 100 ? 2.280 -14.712 -6.364 1.00 88.50 100 THR A CA 1
ATOM 792 C C . THR A 1 100 ? 3.156 -15.361 -7.428 1.00 88.50 100 THR A C 1
ATOM 794 O O . THR A 1 100 ? 4.039 -14.726 -8.007 1.00 88.50 100 THR A O 1
ATOM 797 N N . HIS A 1 101 ? 2.918 -16.648 -7.687 1.00 79.69 101 HIS A N 1
ATOM 798 C CA . HIS A 1 101 ? 3.603 -17.345 -8.769 1.00 79.69 101 HIS A CA 1
ATOM 799 C C . HIS A 1 101 ? 3.213 -16.750 -10.133 1.00 79.69 101 HIS A C 1
ATOM 801 O O . HIS A 1 101 ? 2.036 -16.435 -10.341 1.00 79.69 101 HIS A O 1
ATOM 807 N N . PRO A 1 102 ? 4.163 -16.633 -11.079 1.00 73.19 102 PRO A N 1
ATOM 808 C CA . PRO A 1 102 ? 3.857 -16.213 -12.442 1.00 73.19 102 PRO A CA 1
ATOM 809 C C . PRO A 1 102 ? 2.728 -17.057 -13.050 1.00 73.19 102 PRO A C 1
ATOM 811 O O . PRO A 1 102 ? 2.730 -18.281 -12.927 1.00 73.19 102 PRO A O 1
ATOM 814 N N . GLY A 1 103 ? 1.762 -16.403 -13.701 1.00 67.12 103 GLY A N 1
ATOM 815 C CA . GLY A 1 103 ? 0.622 -17.073 -14.340 1.00 67.12 103 GLY A CA 1
ATOM 816 C C . GLY A 1 103 ? -0.517 -17.487 -13.400 1.00 67.12 103 GLY A C 1
ATOM 817 O O . GLY A 1 103 ? -1.468 -18.122 -13.854 1.00 67.12 103 GLY A O 1
ATOM 818 N N . ALA A 1 104 ? -0.463 -17.131 -12.111 1.00 77.38 104 ALA A N 1
ATOM 819 C CA . ALA A 1 104 ? -1.595 -17.307 -11.207 1.00 77.38 104 ALA A CA 1
ATOM 820 C C . ALA A 1 104 ? -2.820 -16.495 -11.674 1.00 77.38 104 ALA A C 1
ATOM 822 O O . ALA A 1 104 ? -2.694 -15.362 -12.140 1.00 77.38 104 ALA A O 1
ATOM 823 N N . TYR A 1 105 ? -4.016 -17.070 -11.522 1.00 77.50 105 TYR A N 1
ATOM 824 C CA . TYR A 1 105 ? -5.267 -16.384 -11.842 1.00 77.50 105 TYR A CA 1
ATOM 825 C C . TYR A 1 105 ? -5.478 -15.174 -10.919 1.00 77.50 105 TYR A C 1
ATOM 827 O O . TYR A 1 105 ? -5.347 -15.290 -9.701 1.00 77.50 105 TYR A O 1
ATOM 835 N N . GLU A 1 106 ? -5.824 -14.026 -11.506 1.00 76.88 106 GLU A N 1
ATOM 836 C CA . GLU A 1 106 ? -6.055 -12.765 -10.797 1.00 76.88 106 GLU A CA 1
ATOM 837 C C . GLU A 1 106 ? -7.326 -12.852 -9.916 1.00 76.88 106 GLU A C 1
ATOM 839 O O . GLU A 1 106 ? -8.434 -12.900 -10.454 1.00 76.88 106 GLU A O 1
ATOM 844 N N . PRO A 1 107 ? -7.223 -12.833 -8.573 1.00 69.94 107 PRO A N 1
ATOM 845 C CA . PRO A 1 107 ? -8.369 -12.987 -7.687 1.00 69.94 107 PRO A CA 1
ATOM 846 C C . PRO A 1 107 ? -9.153 -11.681 -7.537 1.00 69.94 107 PRO A C 1
ATOM 848 O O . PRO A 1 107 ? -8.704 -10.604 -7.930 1.00 69.94 107 PRO A O 1
ATOM 851 N N . ASP A 1 108 ? -10.328 -11.748 -6.911 1.00 73.19 108 ASP A N 1
ATOM 852 C CA . ASP A 1 108 ? -11.183 -10.580 -6.626 1.00 73.19 108 ASP A CA 1
ATOM 853 C C . ASP A 1 108 ? -10.610 -9.629 -5.556 1.00 73.19 108 ASP A C 1
ATOM 855 O O . ASP A 1 108 ? -11.213 -8.601 -5.245 1.00 73.19 108 ASP A O 1
ATOM 859 N N . HIS A 1 109 ? -9.433 -9.947 -5.014 1.00 78.69 109 HIS A N 1
ATOM 860 C CA . HIS A 1 109 ? -8.709 -9.175 -4.013 1.00 78.69 109 HIS A CA 1
ATOM 861 C C . HIS A 1 109 ? -7.189 -9.247 -4.242 1.00 78.69 109 HIS A C 1
ATOM 863 O O . HIS A 1 109 ? -6.698 -10.116 -4.953 1.00 78.69 109 HIS A O 1
ATOM 869 N N . GLY A 1 110 ? -6.429 -8.365 -3.599 1.00 87.50 110 GLY A N 1
ATOM 870 C CA . GLY A 1 110 ? -4.977 -8.253 -3.714 1.00 87.50 110 GLY A CA 1
ATOM 871 C C . GLY A 1 110 ? -4.527 -7.020 -4.495 1.00 87.50 110 GLY A C 1
ATOM 872 O O . GLY A 1 110 ? -5.293 -6.094 -4.757 1.00 87.50 110 GLY A O 1
ATOM 873 N N . ILE A 1 111 ? -3.251 -7.007 -4.848 1.00 91.94 111 ILE A N 1
ATOM 874 C CA . ILE A 1 111 ? -2.609 -5.924 -5.588 1.00 91.94 111 ILE A CA 1
ATOM 875 C C . ILE A 1 111 ? -2.187 -6.493 -6.935 1.00 91.94 111 ILE A C 1
ATOM 877 O O . ILE A 1 111 ? -1.495 -7.502 -6.990 1.00 91.94 111 ILE A O 1
ATOM 881 N N . VAL A 1 112 ? -2.595 -5.857 -8.023 1.00 92.75 112 VAL A N 1
ATOM 882 C CA . VAL A 1 112 ? -2.211 -6.232 -9.382 1.00 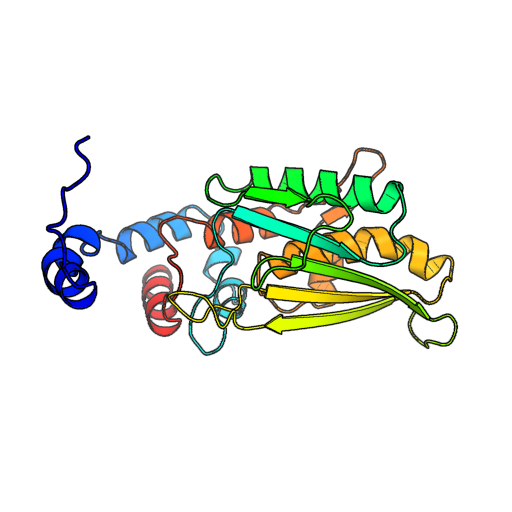92.75 112 VAL A CA 1
ATOM 883 C C . VAL A 1 112 ? -1.405 -5.088 -9.960 1.00 92.75 112 VAL A C 1
ATOM 885 O O . VAL A 1 112 ? -1.913 -3.974 -10.058 1.00 92.75 112 VAL A O 1
ATOM 888 N N . ILE A 1 113 ? -0.169 -5.357 -10.360 1.00 93.88 113 ILE A N 1
ATOM 889 C CA . ILE A 1 113 ? 0.698 -4.388 -11.022 1.00 93.88 113 ILE A CA 1
ATOM 890 C C . ILE A 1 113 ? 0.881 -4.846 -12.464 1.00 93.88 113 ILE A C 1
ATOM 892 O O . ILE A 1 113 ? 1.471 -5.890 -12.734 1.00 93.88 113 ILE A O 1
ATOM 896 N N . ASN A 1 114 ? 0.349 -4.059 -13.389 1.00 93.31 114 ASN A N 1
ATOM 897 C CA . ASN A 1 114 ? 0.500 -4.245 -14.821 1.00 93.31 114 ASN A CA 1
ATOM 898 C C . ASN A 1 114 ? 1.577 -3.284 -15.320 1.00 93.31 114 ASN A C 1
ATOM 900 O O . ASN A 1 114 ? 1.444 -2.072 -15.150 1.00 93.31 114 ASN A O 1
ATOM 904 N N . LEU A 1 115 ? 2.618 -3.817 -15.947 1.00 93.44 115 LEU A N 1
ATOM 905 C CA . LEU A 1 115 ? 3.713 -3.036 -16.506 1.00 93.44 115 LEU A CA 1
ATOM 906 C C . LEU A 1 115 ? 3.662 -3.086 -18.031 1.00 93.44 115 LEU A C 1
ATOM 908 O O . LEU A 1 115 ? 3.680 -4.167 -18.627 1.00 93.44 115 LEU A O 1
ATOM 912 N N . LYS A 1 116 ? 3.576 -1.912 -18.656 1.00 93.31 116 LYS A N 1
ATOM 913 C CA . LYS A 1 116 ? 3.448 -1.749 -20.107 1.00 93.31 116 L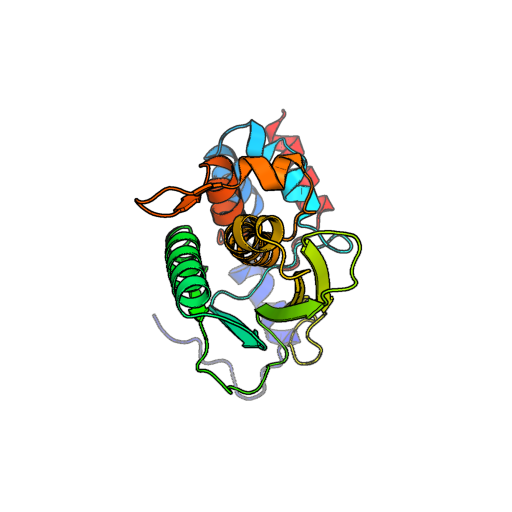YS A CA 1
ATOM 914 C C . LYS A 1 116 ? 4.491 -0.781 -20.643 1.00 93.31 116 LYS A C 1
ATOM 916 O O . LYS A 1 116 ? 4.855 0.186 -19.981 1.00 93.31 116 LYS A O 1
ATOM 921 N N . GLU A 1 117 ? 4.898 -1.010 -21.881 1.00 90.69 117 GLU A N 1
ATOM 922 C CA . GLU A 1 117 ? 5.698 -0.065 -22.655 1.00 90.69 117 GLU A CA 1
ATOM 923 C C . GLU A 1 117 ? 4.803 0.637 -23.678 1.00 90.69 117 GLU A C 1
ATOM 925 O O . GLU A 1 117 ? 3.989 0.006 -24.355 1.00 90.69 117 GLU A O 1
ATOM 930 N N . SER A 1 118 ? 4.936 1.956 -23.775 1.00 92.44 118 SER A N 1
ATOM 931 C CA . SER A 1 118 ? 4.246 2.801 -24.745 1.00 92.44 118 SER A CA 1
ATOM 932 C C . SER A 1 118 ? 5.201 3.901 -25.213 1.00 92.44 118 SER A C 1
ATOM 934 O O . SER A 1 118 ? 5.183 5.004 -24.668 1.00 92.44 118 SER A O 1
ATOM 936 N N . PRO A 1 119 ? 6.038 3.639 -26.233 1.00 88.25 119 PRO A N 1
ATOM 937 C CA . PRO A 1 119 ? 7.096 4.566 -26.654 1.00 88.25 119 PRO A CA 1
ATOM 938 C C . PRO A 1 119 ? 6.610 5.953 -27.099 1.00 88.25 119 PRO A C 1
ATOM 940 O O . PRO A 1 119 ? 7.377 6.907 -27.127 1.00 88.25 119 PRO A O 1
ATOM 943 N N . ASN A 1 120 ? 5.328 6.073 -27.455 1.00 88.00 120 ASN A N 1
ATOM 944 C CA . ASN A 1 120 ? 4.737 7.303 -27.984 1.00 88.00 120 ASN A CA 1
ATOM 945 C C . ASN A 1 120 ? 4.080 8.184 -26.905 1.00 88.00 120 ASN A C 1
ATOM 947 O O . ASN A 1 120 ? 3.437 9.180 -27.243 1.00 88.00 120 ASN A O 1
ATOM 951 N N . GLN A 1 121 ? 4.165 7.817 -25.622 1.00 91.38 121 GLN A N 1
ATOM 952 C CA . GLN A 1 121 ? 3.581 8.625 -24.551 1.00 91.38 121 GLN A CA 1
ATOM 953 C C . GLN A 1 121 ? 4.423 9.878 -24.255 1.00 91.38 121 GLN A C 1
ATOM 955 O O . GLN A 1 121 ? 5.635 9.898 -24.439 1.00 91.38 121 GLN A O 1
ATOM 960 N N . SER A 1 122 ? 3.780 10.943 -23.769 1.00 88.75 122 SER A N 1
ATOM 961 C CA . SER A 1 122 ? 4.449 12.226 -23.499 1.00 88.75 122 SER A CA 1
ATOM 962 C C . SER A 1 122 ? 5.187 12.283 -22.156 1.00 88.75 122 SER A C 1
ATOM 964 O O . SER A 1 122 ? 6.056 13.133 -21.961 1.00 88.75 122 SER A O 1
ATOM 966 N N . GLN A 1 123 ? 4.821 11.420 -21.206 1.00 91.12 123 GLN A N 1
ATOM 967 C CA . GLN A 1 123 ? 5.413 11.362 -19.870 1.00 91.12 123 GLN A CA 1
ATOM 968 C C . GLN A 1 123 ? 6.323 10.144 -19.748 1.00 91.12 123 GLN A C 1
ATOM 970 O O . GLN A 1 123 ? 5.939 9.064 -20.164 1.00 91.12 123 GLN A O 1
ATOM 975 N N . ALA A 1 124 ? 7.478 10.279 -19.089 1.00 90.88 124 ALA A N 1
ATOM 976 C CA . ALA A 1 124 ? 8.393 9.148 -18.902 1.00 90.88 124 ALA A CA 1
ATOM 977 C C . ALA A 1 124 ? 7.728 7.953 -18.192 1.00 90.88 124 ALA A C 1
ATOM 979 O O . ALA A 1 124 ? 7.922 6.802 -18.573 1.00 90.88 124 ALA A O 1
ATOM 980 N N . ILE A 1 125 ? 6.908 8.235 -17.174 1.00 91.31 125 ILE A N 1
ATOM 981 C CA . ILE A 1 125 ? 6.078 7.239 -16.496 1.00 91.31 125 ILE A CA 1
ATOM 982 C C . ILE A 1 125 ? 4.672 7.794 -16.331 1.00 91.31 125 ILE A C 1
ATOM 984 O O . ILE A 1 125 ? 4.502 8.900 -15.813 1.00 91.31 125 ILE A O 1
ATOM 988 N N . GLN A 1 126 ? 3.679 6.984 -16.683 1.00 91.88 126 GLN A N 1
ATOM 989 C CA . GLN A 1 126 ? 2.283 7.209 -16.342 1.00 91.88 126 GLN A CA 1
ATOM 990 C C . GLN A 1 126 ? 1.814 6.131 -15.361 1.00 91.88 126 GLN A C 1
ATOM 992 O O . GLN A 1 126 ? 2.014 4.939 -15.590 1.00 91.88 126 GLN A O 1
ATOM 997 N N . LEU A 1 127 ? 1.191 6.563 -14.261 1.00 90.88 127 LEU A N 1
ATOM 998 C CA . LEU A 1 127 ? 0.607 5.688 -13.246 1.00 90.88 127 LEU A CA 1
ATOM 999 C C . LEU A 1 127 ? -0.907 5.854 -13.239 1.00 90.88 127 LEU A C 1
ATOM 1001 O O . LEU A 1 127 ? -1.412 6.961 -13.043 1.00 90.88 127 LEU A O 1
ATOM 1005 N N . ASN A 1 128 ? -1.623 4.748 -13.400 1.00 90.31 128 ASN A N 1
ATOM 1006 C CA . ASN A 1 128 ? -3.060 4.682 -13.188 1.00 90.31 128 ASN A CA 1
ATOM 1007 C C . ASN A 1 128 ? -3.350 3.686 -12.064 1.00 90.31 128 ASN A C 1
ATOM 1009 O O . ASN A 1 128 ? -2.931 2.535 -12.137 1.00 90.31 128 ASN A O 1
ATOM 1013 N N . ASN A 1 129 ? -4.042 4.131 -11.018 1.00 87.94 129 ASN A N 1
ATOM 1014 C CA . ASN A 1 129 ? -4.398 3.308 -9.865 1.00 87.94 129 ASN A CA 1
ATOM 1015 C C . ASN A 1 129 ? -5.921 3.240 -9.776 1.00 87.94 129 ASN A C 1
ATOM 1017 O O . ASN A 1 129 ? -6.590 4.256 -9.573 1.00 87.94 129 ASN A O 1
ATOM 1021 N N . GLN A 1 130 ? -6.450 2.034 -9.933 1.00 86.56 130 GLN A N 1
ATOM 1022 C CA . GLN A 1 130 ? -7.861 1.743 -9.811 1.00 86.56 130 GLN A CA 1
ATOM 1023 C C . GLN A 1 130 ? -8.102 0.891 -8.569 1.00 86.56 130 GLN A C 1
ATOM 1025 O O . GLN A 1 130 ? -7.777 -0.296 -8.514 1.00 86.56 130 GLN A O 1
ATOM 1030 N N . VAL A 1 131 ? -8.757 1.504 -7.591 1.00 80.00 131 VAL A N 1
ATOM 1031 C CA . VAL A 1 131 ? -9.252 0.821 -6.402 1.00 80.00 131 VAL A CA 1
ATOM 1032 C C . VAL A 1 131 ? -10.630 0.236 -6.713 1.00 80.00 131 VAL A C 1
ATOM 1034 O O . VAL A 1 131 ? -11.557 0.963 -7.073 1.00 80.00 131 VAL A O 1
ATOM 1037 N N . ILE A 1 132 ? -10.768 -1.083 -6.605 1.00 75.62 132 ILE A N 1
ATOM 1038 C CA . ILE A 1 132 ? -11.979 -1.825 -6.961 1.00 75.62 132 ILE A CA 1
ATOM 1039 C C . ILE A 1 132 ? -12.546 -2.488 -5.709 1.00 75.62 132 ILE A C 1
ATOM 1041 O O . ILE A 1 132 ? -11.850 -3.223 -5.005 1.00 75.62 132 ILE A O 1
ATOM 1045 N N . ALA A 1 133 ? -13.839 -2.267 -5.464 1.00 65.69 133 ALA A N 1
A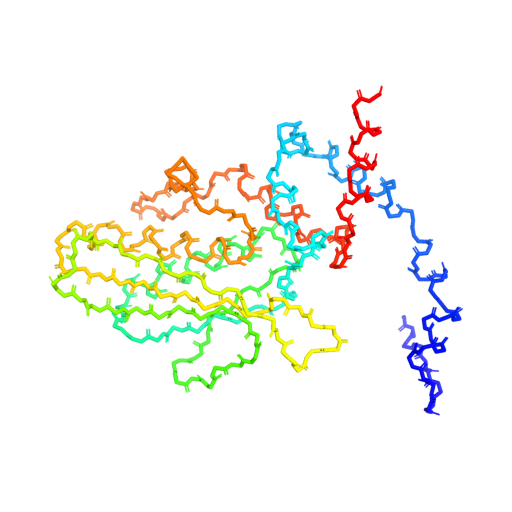TOM 1046 C CA . ALA A 1 133 ? -14.578 -3.005 -4.451 1.00 65.69 133 ALA A CA 1
ATOM 1047 C C . ALA A 1 133 ? -14.698 -4.486 -4.857 1.00 65.69 133 ALA A C 1
ATOM 1049 O O . ALA A 1 133 ? -15.272 -4.809 -5.900 1.00 65.69 133 ALA A O 1
ATOM 1050 N N . GLY A 1 134 ? -14.155 -5.383 -4.036 1.00 57.88 134 GLY A N 1
ATOM 1051 C CA . GLY A 1 134 ? -14.322 -6.824 -4.161 1.00 57.88 134 GLY A CA 1
ATOM 1052 C C . GLY A 1 134 ? -15.794 -7.176 -3.977 1.00 57.88 134 GLY A C 1
ATOM 1053 O O . GLY A 1 134 ? -16.374 -6.928 -2.921 1.00 57.88 134 GLY A O 1
ATOM 1054 N N . LYS A 1 135 ? -16.411 -7.717 -5.029 1.00 53.97 135 LYS A N 1
ATOM 1055 C CA . LYS A 1 135 ? -17.849 -8.034 -5.063 1.00 53.97 135 LYS A CA 1
ATOM 1056 C C . LYS A 1 135 ? -18.194 -9.332 -4.324 1.00 53.97 135 LYS A C 1
ATOM 1058 O O . LYS A 1 135 ? -19.343 -9.526 -3.953 1.00 53.97 135 LYS A O 1
ATOM 1063 N N . SER A 1 136 ? -17.197 -10.185 -4.098 1.00 51.91 136 SER A N 1
ATOM 1064 C CA . SER A 1 136 ? -17.341 -11.552 -3.575 1.00 51.91 136 SER A CA 1
ATOM 1065 C C . SER A 1 136 ? -17.019 -11.665 -2.081 1.00 51.91 136 SER A C 1
ATOM 1067 O O . SER A 1 136 ? -16.769 -12.753 -1.569 1.00 51.91 136 SER A O 1
ATOM 1069 N N . CYS A 1 137 ? -16.962 -10.539 -1.370 1.00 49.22 137 CYS A N 1
ATOM 1070 C CA . CYS A 1 137 ? -16.530 -10.496 0.020 1.00 49.22 137 CYS A CA 1
ATOM 1071 C C . CYS A 1 137 ? -17.715 -10.250 0.945 1.00 49.22 137 CYS A C 1
ATOM 1073 O O . CYS A 1 137 ? -18.605 -9.462 0.640 1.00 49.22 137 CYS A O 1
ATOM 1075 N N . MET A 1 138 ? -17.687 -10.913 2.104 1.00 46.12 138 MET A N 1
ATOM 1076 C CA . MET A 1 138 ? -18.714 -10.831 3.146 1.00 46.12 138 MET A CA 1
ATOM 1077 C C . MET A 1 138 ? -19.005 -9.377 3.596 1.00 46.12 138 MET A C 1
ATOM 1079 O O . MET A 1 138 ? -20.100 -9.089 4.072 1.00 46.12 138 MET A O 1
ATOM 1083 N N . HIS A 1 139 ? -18.057 -8.458 3.375 1.00 50.91 139 HIS A N 1
ATOM 1084 C CA . HIS A 1 139 ? -18.300 -7.020 3.260 1.00 50.91 139 HIS A CA 1
ATOM 1085 C C . HIS A 1 139 ? -17.641 -6.516 1.965 1.00 50.91 139 HIS A C 1
ATOM 1087 O O . HIS A 1 139 ? -16.471 -6.853 1.739 1.00 50.91 139 HIS A O 1
ATOM 1093 N N . PRO A 1 140 ? -18.330 -5.721 1.121 1.00 50.03 140 PRO A N 1
ATOM 1094 C CA . PRO A 1 140 ? -17.720 -5.085 -0.040 1.00 50.03 140 PRO A CA 1
ATOM 1095 C C . PRO A 1 140 ? -16.617 -4.144 0.434 1.00 50.03 140 PRO A C 1
ATOM 1097 O O . PRO A 1 140 ? -16.877 -3.084 0.994 1.00 50.03 140 PRO A O 1
ATOM 1100 N N . LYS A 1 141 ? -15.371 -4.546 0.225 1.00 56.44 141 LYS A N 1
ATOM 1101 C CA . LYS A 1 141 ? -14.193 -3.762 0.588 1.00 56.44 141 LYS A CA 1
ATOM 1102 C C . LYS A 1 141 ? -13.417 -3.462 -0.700 1.00 56.44 141 LYS A C 1
ATOM 1104 O O . LYS A 1 141 ? -13.467 -4.270 -1.626 1.00 56.44 141 LYS A O 1
ATOM 1109 N N . PRO A 1 142 ? -12.704 -2.338 -0.829 1.00 57.25 142 PRO A N 1
ATOM 1110 C CA . PRO A 1 142 ? -11.735 -2.069 -1.888 1.00 57.25 142 PRO A CA 1
ATOM 1111 C C . PRO A 1 142 ? -10.515 -2.984 -1.747 1.00 5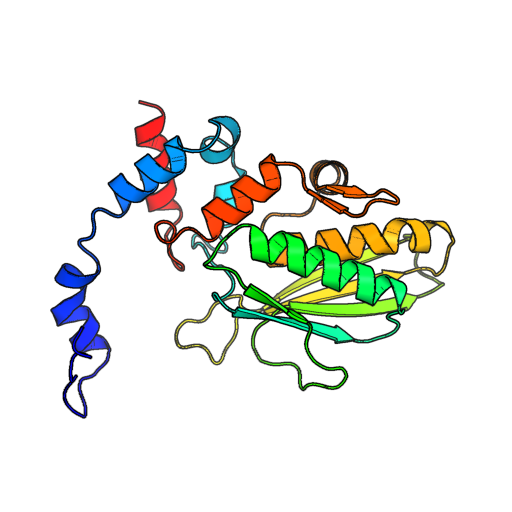7.25 142 PRO A C 1
ATOM 1113 O O . PRO A 1 142 ? -9.416 -2.552 -1.425 1.00 57.25 142 PRO A O 1
ATOM 1116 N N . ILE A 1 143 ? -10.711 -4.288 -1.912 1.00 66.56 143 ILE A N 1
ATOM 1117 C CA . ILE A 1 143 ? -9.663 -5.266 -1.616 1.00 66.56 143 ILE A CA 1
ATOM 1118 C C . ILE A 1 143 ? -8.782 -5.485 -2.833 1.00 66.56 143 ILE A C 1
ATOM 1120 O O . ILE A 1 143 ? -7.768 -6.163 -2.719 1.00 66.56 143 ILE A O 1
ATOM 1124 N N . LYS A 1 144 ? -9.145 -4.928 -3.992 1.00 83.56 144 LYS A N 1
ATOM 1125 C CA . LYS A 1 144 ? -8.372 -5.057 -5.215 1.00 83.56 144 LYS A CA 1
ATOM 1126 C C . LYS A 1 144 ? -7.848 -3.707 -5.660 1.00 83.56 144 LYS A C 1
ATOM 1128 O O . LYS A 1 144 ? -8.623 -2.818 -6.006 1.00 83.56 144 LYS A O 1
ATOM 1133 N N . ASN A 1 145 ? -6.530 -3.584 -5.688 1.00 88.00 145 ASN A N 1
ATOM 1134 C CA . ASN A 1 145 ? -5.863 -2.450 -6.298 1.00 88.00 145 ASN A CA 1
ATOM 1135 C C . ASN A 1 145 ? -5.273 -2.891 -7.640 1.00 88.00 145 ASN A C 1
ATOM 1137 O O . ASN A 1 145 ? -4.436 -3.792 -7.671 1.00 88.00 145 ASN A O 1
ATOM 1141 N N . LYS A 1 146 ? -5.739 -2.304 -8.745 1.00 91.19 146 LYS A N 1
ATOM 1142 C CA . LYS A 1 146 ? -5.142 -2.491 -10.069 1.00 91.19 146 LYS A CA 1
ATOM 1143 C C . LYS A 1 146 ? -4.319 -1.269 -10.423 1.00 91.19 146 LYS A C 1
ATOM 1145 O O . LYS A 1 146 ? -4.857 -0.181 -10.603 1.00 91.19 146 LYS A O 1
ATOM 1150 N N . ILE A 1 147 ? -3.029 -1.483 -10.589 1.00 93.50 147 ILE A N 1
ATOM 1151 C CA . ILE A 1 147 ? -2.064 -0.451 -10.914 1.00 93.50 147 ILE A CA 1
ATOM 1152 C C . ILE A 1 147 ? -1.557 -0.735 -12.312 1.00 93.50 147 ILE A C 1
ATOM 1154 O O . ILE A 1 147 ? -1.092 -1.834 -12.601 1.00 93.50 147 ILE A O 1
ATOM 1158 N N . GLU A 1 148 ? -1.650 0.250 -13.185 1.00 94.75 148 GLU A N 1
ATOM 1159 C CA . GLU A 1 148 ? -1.008 0.228 -14.486 1.00 94.75 148 GLU A CA 1
ATOM 1160 C C . GLU A 1 148 ? 0.136 1.236 -14.479 1.00 94.75 148 GLU A C 1
ATOM 1162 O O . GLU A 1 148 ? -0.061 2.422 -14.204 1.00 94.75 148 GLU A O 1
ATOM 1167 N N . ILE A 1 149 ? 1.334 0.737 -14.759 1.00 94.62 149 ILE A N 1
ATOM 1168 C CA . ILE A 1 149 ? 2.552 1.519 -14.915 1.00 94.62 149 ILE A CA 1
ATOM 1169 C C . ILE A 1 149 ? 2.919 1.457 -16.392 1.00 94.62 149 ILE A C 1
ATOM 1171 O O . ILE A 1 149 ? 3.202 0.379 -16.915 1.00 94.62 149 ILE A O 1
ATOM 1175 N N . THR A 1 150 ? 2.903 2.606 -17.061 1.00 94.94 150 THR A N 1
ATOM 1176 C CA . THR A 1 150 ? 3.288 2.706 -18.473 1.00 94.94 150 THR A CA 1
ATOM 1177 C C . THR A 1 150 ? 4.597 3.473 -18.601 1.00 94.94 150 THR A C 1
ATOM 1179 O O . THR A 1 150 ? 4.714 4.586 -18.082 1.00 94.94 150 THR A O 1
ATOM 1182 N N . LEU A 1 151 ? 5.577 2.877 -19.277 1.00 94.50 151 LEU A N 1
ATOM 1183 C CA . LEU A 1 151 ? 6.917 3.423 -19.512 1.00 94.50 151 LEU A CA 1
ATOM 1184 C C . LEU A 1 151 ? 7.070 3.859 -20.974 1.00 94.50 151 LEU A C 1
ATOM 1186 O O . LEU A 1 151 ? 6.573 3.177 -21.868 1.00 94.50 151 LEU A O 1
ATOM 1190 N N . ASP A 1 152 ? 7.784 4.958 -21.226 1.00 93.44 152 ASP A N 1
ATOM 1191 C CA . ASP A 1 152 ? 8.088 5.411 -22.595 1.00 93.44 152 ASP A CA 1
ATOM 1192 C C . ASP A 1 152 ? 9.344 4.739 -23.184 1.00 93.44 152 ASP A C 1
ATOM 1194 O O . ASP A 1 152 ? 9.665 4.940 -24.352 1.00 93.44 152 ASP A O 1
ATOM 1198 N N . GLY A 1 153 ? 10.054 3.935 -22.384 1.00 87.88 153 GLY A N 1
ATOM 1199 C CA . GLY A 1 153 ? 11.288 3.247 -22.774 1.00 87.88 153 GLY A CA 1
ATOM 1200 C C . GLY A 1 153 ? 12.531 4.146 -22.775 1.00 87.88 153 GLY A C 1
ATOM 1201 O O . GLY A 1 153 ? 13.601 3.725 -23.212 1.00 87.88 153 GLY A O 1
ATOM 1202 N N . SER A 1 154 ? 12.424 5.389 -22.299 1.00 91.50 154 SER A N 1
ATOM 1203 C CA . SER A 1 154 ? 13.566 6.293 -22.175 1.00 91.50 154 SER A CA 1
ATOM 1204 C C . SER A 1 154 ? 14.479 5.909 -20.995 1.00 91.50 154 SER A C 1
ATOM 1206 O O . SER A 1 154 ? 14.024 5.355 -19.992 1.00 91.50 154 SER A O 1
ATOM 1208 N N . PRO A 1 155 ? 15.767 6.308 -21.001 1.00 90.12 155 PRO A N 1
ATOM 1209 C CA . PRO A 1 155 ? 16.638 6.134 -19.831 1.00 90.12 155 PRO A CA 1
ATOM 1210 C C . PRO A 1 155 ? 16.064 6.765 -18.551 1.00 90.12 155 PRO A C 1
ATOM 1212 O O . PRO A 1 155 ? 16.309 6.299 -17.438 1.00 90.12 155 PRO A O 1
ATOM 1215 N N . ARG A 1 156 ? 15.263 7.829 -18.702 1.00 91.19 156 ARG A N 1
ATOM 1216 C CA . ARG A 1 156 ? 14.567 8.475 -17.590 1.00 91.19 156 ARG A CA 1
ATOM 1217 C C . ARG A 1 156 ? 13.442 7.600 -17.034 1.00 91.19 156 ARG A C 1
ATOM 1219 O O . ARG A 1 156 ? 13.283 7.576 -15.814 1.00 91.19 156 ARG A O 1
ATOM 1226 N N . SER A 1 157 ? 12.659 6.920 -17.877 1.00 90.25 157 SER A N 1
ATOM 1227 C CA . SER A 1 157 ? 11.623 5.998 -17.396 1.00 90.25 157 SER A CA 1
ATOM 1228 C C . SER A 1 157 ? 12.236 4.811 -16.671 1.00 90.25 157 SER A C 1
ATOM 1230 O O . SER A 1 157 ? 11.750 4.457 -15.602 1.00 90.25 157 SER A O 1
ATOM 1232 N N . GLU A 1 158 ? 13.352 4.270 -17.164 1.00 86.19 158 GLU A N 1
ATOM 1233 C CA . GLU A 1 158 ? 14.072 3.187 -16.479 1.00 86.19 158 GLU A CA 1
ATOM 1234 C C . GLU A 1 158 ? 14.578 3.616 -15.096 1.00 86.19 158 GLU A C 1
ATOM 1236 O O . GLU A 1 158 ? 14.347 2.929 -14.101 1.00 86.19 158 GLU A O 1
ATOM 1241 N N . ALA A 1 159 ? 15.159 4.814 -14.979 1.00 85.50 159 ALA A N 1
ATOM 1242 C CA . ALA A 1 159 ? 15.607 5.341 -13.687 1.00 85.50 159 ALA A CA 1
ATOM 1243 C C . ALA A 1 159 ? 14.456 5.539 -12.677 1.00 85.50 159 ALA A C 1
ATOM 1245 O O . ALA A 1 159 ? 14.650 5.433 -11.464 1.00 85.50 159 ALA A O 1
ATOM 1246 N N . LEU A 1 160 ? 13.249 5.842 -13.160 1.00 90.94 160 LEU A N 1
ATOM 1247 C CA . LEU A 1 160 ? 12.070 6.053 -12.318 1.00 90.94 160 LEU A CA 1
ATOM 1248 C C . LEU A 1 160 ? 11.300 4.752 -12.028 1.00 90.94 160 LEU A C 1
ATOM 1250 O O . LEU A 1 160 ? 10.580 4.695 -11.030 1.00 90.94 160 LEU A O 1
ATOM 1254 N N . ARG A 1 161 ? 11.486 3.703 -12.838 1.00 92.44 161 ARG A N 1
ATOM 1255 C CA . ARG A 1 161 ? 10.762 2.422 -12.787 1.00 92.44 161 ARG A CA 1
ATOM 1256 C C . ARG A 1 161 ? 10.788 1.789 -11.402 1.00 92.44 161 ARG A C 1
ATOM 1258 O O . ARG A 1 161 ? 9.732 1.560 -10.810 1.00 92.44 161 ARG A O 1
ATOM 1265 N N . LYS A 1 162 ? 11.986 1.614 -10.830 1.00 92.56 162 LYS A N 1
ATOM 1266 C CA . LYS A 1 162 ? 12.182 1.056 -9.479 1.00 92.56 162 LYS A CA 1
ATOM 1267 C C . LYS A 1 162 ? 11.379 1.826 -8.429 1.00 92.56 162 LYS A C 1
ATOM 1269 O O . LYS A 1 162 ? 10.664 1.245 -7.615 1.00 92.56 162 LYS A O 1
ATOM 1274 N N . LYS A 1 163 ? 11.453 3.155 -8.477 1.00 93.38 163 LYS A N 1
ATOM 1275 C CA . LYS A 1 163 ? 10.753 4.040 -7.545 1.00 93.38 163 LYS A CA 1
ATOM 1276 C C . LYS A 1 163 ? 9.234 3.950 -7.706 1.00 93.38 163 LYS A C 1
ATOM 1278 O O . LYS A 1 163 ? 8.521 3.896 -6.705 1.00 93.38 163 LYS A O 1
ATOM 1283 N N . SER A 1 164 ? 8.743 3.883 -8.940 1.00 93.75 164 SER A N 1
ATOM 1284 C CA . SER A 1 164 ? 7.318 3.722 -9.235 1.00 93.75 164 SER A CA 1
ATOM 1285 C C . SER A 1 164 ? 6.764 2.387 -8.743 1.00 93.75 164 SER A C 1
ATOM 1287 O O . SER A 1 164 ? 5.653 2.370 -8.218 1.00 93.75 164 SER A O 1
ATOM 1289 N N . LEU A 1 165 ? 7.529 1.293 -8.821 1.00 95.25 165 LEU A N 1
ATOM 1290 C CA . LEU A 1 165 ? 7.138 -0.002 -8.248 1.00 95.25 165 LEU A CA 1
ATOM 1291 C C . LEU A 1 165 ? 6.998 0.063 -6.721 1.00 95.25 165 LEU A C 1
ATOM 1293 O O . LEU A 1 165 ? 5.977 -0.360 -6.176 1.00 95.25 165 LEU A O 1
ATOM 1297 N N . ILE A 1 166 ? 7.980 0.659 -6.038 1.00 95.88 166 ILE A N 1
ATOM 1298 C CA . ILE A 1 166 ? 7.970 0.816 -4.574 1.00 95.88 166 ILE A CA 1
ATOM 1299 C C . ILE A 1 166 ? 6.766 1.650 -4.123 1.00 95.88 166 ILE A C 1
ATOM 1301 O O . ILE A 1 166 ? 6.031 1.261 -3.214 1.00 95.88 166 ILE A O 1
ATOM 1305 N N . GLN A 1 167 ? 6.539 2.788 -4.784 1.00 95.06 167 GLN A N 1
ATOM 1306 C CA . GLN A 1 167 ? 5.397 3.660 -4.510 1.00 95.06 167 GLN A CA 1
ATOM 1307 C C . GLN A 1 167 ? 4.078 2.924 -4.730 1.00 95.06 167 GLN A C 1
ATOM 1309 O O . GLN A 1 167 ? 3.205 2.957 -3.868 1.00 95.06 167 GLN A O 1
ATOM 1314 N N . SER A 1 168 ? 3.948 2.226 -5.856 1.00 94.00 168 SER A N 1
ATOM 1315 C CA . SER A 1 168 ? 2.741 1.480 -6.205 1.00 94.00 168 SER A CA 1
ATOM 1316 C C . SER A 1 168 ? 2.372 0.462 -5.126 1.00 94.00 168 SER A C 1
ATOM 1318 O O . SER A 1 168 ? 1.219 0.412 -4.697 1.00 94.00 168 SER A O 1
ATOM 1320 N N . LEU A 1 169 ? 3.351 -0.288 -4.612 1.00 94.50 169 LEU A N 1
ATOM 1321 C CA . LEU A 1 169 ? 3.132 -1.224 -3.508 1.00 94.50 169 LEU A CA 1
ATOM 1322 C C . LEU A 1 169 ? 2.721 -0.509 -2.218 1.00 94.50 169 LEU A C 1
ATOM 1324 O O . LEU A 1 169 ? 1.707 -0.870 -1.622 1.00 94.50 169 LEU A O 1
ATOM 1328 N N . TYR A 1 170 ? 3.462 0.523 -1.805 1.00 95.44 170 TYR A N 1
ATOM 1329 C CA . TYR A 1 170 ? 3.175 1.239 -0.561 1.00 95.44 170 TYR A CA 1
ATOM 1330 C C . TYR A 1 170 ? 1.784 1.889 -0.565 1.00 95.44 170 TYR A C 1
ATOM 1332 O O . TYR A 1 170 ? 0.997 1.673 0.354 1.00 95.44 170 TYR A O 1
ATOM 1340 N N . PHE A 1 171 ? 1.448 2.647 -1.611 1.00 92.69 171 PHE A N 1
ATOM 1341 C CA . PHE A 1 171 ? 0.168 3.363 -1.698 1.00 92.69 171 PHE A CA 1
ATOM 1342 C C . PHE A 1 171 ? -1.024 2.450 -2.013 1.00 92.69 171 PHE A C 1
ATOM 1344 O O . PHE A 1 171 ? -2.169 2.887 -1.944 1.00 92.69 171 PHE A O 1
ATOM 1351 N N . SER A 1 172 ? -0.779 1.175 -2.329 1.00 90.94 172 SER A N 1
ATOM 1352 C CA . SER A 1 172 ? -1.844 0.170 -2.357 1.00 90.94 172 SER A CA 1
ATOM 1353 C C . SER A 1 172 ? -2.230 -0.280 -0.956 1.00 90.94 172 SER A C 1
ATOM 1355 O O . SER A 1 172 ? -3.412 -0.419 -0.662 1.00 90.94 172 SER A O 1
ATOM 1357 N N . VAL A 1 173 ? -1.246 -0.477 -0.071 1.00 91.25 173 VAL A N 1
ATOM 1358 C CA . VAL A 1 173 ? -1.504 -0.898 1.316 1.00 91.25 173 VAL A CA 1
ATOM 1359 C C . VAL A 1 173 ? -1.859 0.261 2.242 1.00 91.25 173 VAL A C 1
ATOM 1361 O O . VAL A 1 173 ? -2.560 0.034 3.227 1.00 91.25 173 VAL A O 1
ATOM 1364 N N . VAL A 1 174 ? -1.421 1.480 1.921 1.00 92.00 174 VAL A N 1
ATOM 1365 C CA . VAL A 1 174 ? -1.788 2.730 2.598 1.00 92.00 174 VAL A CA 1
ATOM 1366 C C . VAL A 1 174 ? -2.549 3.612 1.603 1.00 92.00 174 VAL A C 1
ATOM 1368 O O . VAL A 1 174 ? -1.904 4.279 0.792 1.00 92.00 174 VAL A O 1
ATOM 1371 N N . PRO A 1 175 ? -3.895 3.637 1.635 1.00 85.44 175 PRO A N 1
ATOM 1372 C CA . PRO A 1 175 ? -4.717 4.255 0.594 1.00 85.44 175 PRO A CA 1
ATOM 1373 C C . PRO A 1 175 ? -4.778 5.790 0.714 1.00 85.44 175 PRO A C 1
ATOM 1375 O O . PRO A 1 175 ? -5.850 6.380 0.773 1.00 85.44 175 PRO A O 1
ATOM 1378 N N . ILE A 1 176 ? -3.620 6.451 0.739 1.00 88.81 176 ILE A N 1
ATOM 1379 C CA . ILE A 1 176 ? -3.487 7.910 0.670 1.00 88.81 176 ILE A CA 1
ATOM 1380 C C . ILE A 1 176 ? -3.129 8.346 -0.749 1.00 88.81 176 ILE A C 1
ATOM 1382 O O . ILE A 1 176 ? -2.463 7.632 -1.502 1.00 88.81 176 ILE A O 1
ATOM 1386 N N . LYS A 1 177 ? -3.532 9.561 -1.126 1.00 85.94 177 LYS A N 1
ATOM 1387 C CA . LYS A 1 177 ? -3.277 10.080 -2.473 1.00 85.94 177 LYS A CA 1
ATOM 1388 C C . LYS A 1 177 ? -1.774 10.255 -2.721 1.00 85.94 177 LYS A C 1
ATOM 1390 O O . LYS A 1 177 ? -1.106 11.009 -2.011 1.00 85.94 177 LYS A O 1
ATOM 1395 N N . LEU A 1 178 ? -1.246 9.633 -3.773 1.00 86.31 178 LEU A N 1
ATOM 1396 C CA . LEU A 1 178 ? 0.115 9.904 -4.235 1.00 86.31 178 LEU A CA 1
ATOM 1397 C C . LEU A 1 178 ? 0.217 11.354 -4.739 1.00 86.31 178 LEU A C 1
ATOM 1399 O O . LEU A 1 178 ? -0.583 11.805 -5.558 1.00 86.31 178 LEU A O 1
ATOM 1403 N N . ASN A 1 179 ? 1.215 12.087 -4.250 1.00 88.06 179 ASN A N 1
ATOM 1404 C CA . ASN A 1 179 ? 1.581 13.416 -4.737 1.00 88.06 179 ASN A CA 1
ATOM 1405 C C . ASN A 1 179 ? 3.109 13.519 -4.861 1.00 88.06 179 ASN A C 1
ATOM 1407 O O . ASN A 1 179 ? 3.827 12.619 -4.425 1.00 88.06 179 ASN A O 1
ATOM 1411 N N . LYS A 1 180 ? 3.609 14.611 -5.451 1.00 85.62 180 LYS A N 1
ATOM 1412 C CA . LYS A 1 180 ? 5.045 14.790 -5.715 1.00 85.62 180 LYS A CA 1
ATOM 1413 C C . LYS A 1 180 ? 5.899 14.722 -4.441 1.00 85.62 180 LYS A C 1
ATOM 1415 O O . LYS A 1 180 ? 6.886 13.997 -4.423 1.00 85.62 180 LYS A O 1
ATOM 1420 N N . THR A 1 181 ? 5.496 15.410 -3.375 1.00 88.31 181 THR A N 1
ATOM 1421 C CA . THR A 1 181 ? 6.219 15.412 -2.095 1.00 88.31 181 THR A CA 1
ATOM 1422 C C . THR A 1 181 ? 6.306 14.005 -1.511 1.00 88.31 181 THR A C 1
ATOM 1424 O O . THR A 1 181 ? 7.393 13.513 -1.227 1.00 88.31 181 THR A O 1
ATOM 1427 N N . ARG A 1 182 ? 5.178 13.292 -1.435 1.00 90.44 182 ARG A N 1
ATOM 1428 C CA . ARG A 1 182 ? 5.135 11.909 -0.938 1.00 90.44 182 ARG A CA 1
ATOM 1429 C C . ARG A 1 182 ? 5.960 10.961 -1.801 1.00 90.44 182 ARG A C 1
ATOM 1431 O O . ARG A 1 182 ? 6.672 10.107 -1.283 1.00 90.44 182 ARG A O 1
ATOM 1438 N N . ALA A 1 183 ? 5.905 11.142 -3.119 1.00 86.25 183 ALA A N 1
ATOM 1439 C CA . ALA A 1 183 ? 6.708 10.382 -4.065 1.00 86.25 183 ALA A CA 1
ATOM 1440 C C . ALA A 1 183 ? 8.213 10.560 -3.801 1.00 86.25 183 ALA A C 1
ATOM 1442 O O . ALA A 1 183 ? 8.978 9.603 -3.908 1.00 86.25 183 ALA A O 1
ATOM 1443 N N . GLU A 1 184 ? 8.650 11.773 -3.471 1.00 88.00 184 GLU A N 1
ATOM 1444 C CA . GLU A 1 184 ? 10.047 12.108 -3.183 1.00 88.00 184 GLU A CA 1
ATOM 1445 C C . GLU A 1 184 ? 10.496 11.659 -1.793 1.00 88.00 184 GLU A C 1
ATOM 1447 O O . GLU A 1 184 ? 11.642 11.249 -1.629 1.00 88.00 184 GLU A O 1
ATOM 1452 N N . GLU A 1 185 ? 9.597 11.671 -0.814 1.00 93.00 185 GLU A N 1
ATOM 1453 C CA . GLU A 1 185 ? 9.937 11.414 0.580 1.00 93.00 185 GLU A CA 1
ATOM 1454 C C . GLU A 1 185 ? 9.733 9.971 1.040 1.00 93.00 185 GLU A C 1
ATOM 1456 O O . GLU A 1 185 ? 10.225 9.636 2.112 1.00 93.00 185 GLU A O 1
ATOM 1461 N N . LEU A 1 186 ? 9.031 9.122 0.286 1.00 95.31 186 LEU A N 1
ATOM 1462 C CA . LEU A 1 186 ? 8.651 7.775 0.732 1.00 95.31 186 LEU A CA 1
ATOM 1463 C C . LEU A 1 186 ? 9.837 6.936 1.241 1.00 95.31 186 LEU A C 1
ATOM 1465 O O . LEU A 1 186 ? 9.790 6.366 2.336 1.00 95.31 186 LEU A O 1
ATOM 1469 N N . CYS A 1 187 ? 10.899 6.860 0.442 1.00 94.38 187 CYS A N 1
ATOM 1470 C CA . CYS A 1 187 ? 12.067 6.032 0.713 1.00 94.38 187 CYS A CA 1
ATOM 1471 C C . CYS A 1 187 ? 13.329 6.597 0.055 1.00 94.38 187 CYS A C 1
ATOM 1473 O O . CYS A 1 187 ? 13.258 7.278 -0.972 1.00 94.38 187 CYS A O 1
ATOM 1475 N N . SER A 1 188 ? 14.491 6.243 0.597 1.00 92.44 188 SER A N 1
ATOM 1476 C CA . SER A 1 188 ? 15.765 6.315 -0.120 1.00 92.44 188 SER A CA 1
ATOM 1477 C C . SER A 1 188 ? 16.058 4.978 -0.797 1.00 92.44 188 SER A C 1
ATOM 1479 O O . SER A 1 188 ? 15.786 3.917 -0.239 1.00 92.44 188 SER A O 1
ATOM 1481 N N . ILE A 1 189 ? 16.613 5.036 -2.006 1.00 90.06 189 ILE A N 1
ATOM 1482 C CA . ILE A 1 189 ? 17.050 3.868 -2.774 1.00 90.06 189 ILE A CA 1
ATOM 1483 C C . ILE A 1 189 ? 18.559 4.010 -2.949 1.00 90.06 189 ILE A C 1
ATOM 1485 O O . ILE A 1 189 ? 19.019 5.035 -3.449 1.00 90.06 189 ILE A O 1
ATOM 1489 N N . SER A 1 190 ? 19.317 3.010 -2.514 1.00 85.88 190 SER A N 1
ATOM 1490 C CA . SER A 1 190 ? 20.776 2.963 -2.651 1.00 85.88 190 SER A CA 1
ATOM 1491 C C . SER A 1 190 ? 21.231 1.567 -3.081 1.00 85.88 190 SER A C 1
ATOM 1493 O O . SER A 1 190 ? 20.408 0.659 -3.205 1.00 85.88 190 SER A O 1
ATOM 1495 N N . GLU A 1 191 ? 22.536 1.384 -3.283 1.00 80.00 191 GLU A N 1
ATOM 1496 C CA . GLU A 1 191 ? 23.129 0.067 -3.567 1.00 80.00 191 GLU A CA 1
ATOM 1497 C C . GLU A 1 191 ? 22.882 -0.939 -2.433 1.00 80.00 191 GLU A C 1
ATOM 1499 O O . GLU A 1 191 ? 22.712 -2.126 -2.684 1.00 80.00 191 GLU A O 1
ATOM 1504 N N . ASN A 1 192 ? 22.766 -0.448 -1.194 1.00 77.38 192 ASN A N 1
ATOM 1505 C CA . ASN A 1 192 ? 22.496 -1.262 -0.007 1.00 77.38 192 ASN A CA 1
ATOM 1506 C C . ASN A 1 192 ? 21.011 -1.634 0.156 1.00 77.38 192 ASN A C 1
ATOM 1508 O O . ASN A 1 192 ? 20.650 -2.241 1.163 1.00 77.38 192 ASN A O 1
ATOM 1512 N N . GLY A 1 193 ? 20.154 -1.240 -0.793 1.00 86.31 193 GLY A N 1
ATOM 1513 C CA . GLY A 1 193 ? 18.728 -1.546 -0.791 1.00 86.31 193 GLY A CA 1
ATOM 1514 C C . GLY A 1 193 ? 17.817 -0.326 -0.651 1.00 86.31 193 GLY A C 1
ATOM 1515 O O . GLY A 1 193 ? 18.194 0.827 -0.903 1.00 86.31 193 GLY A O 1
ATOM 1516 N N . ILE A 1 194 ? 16.575 -0.605 -0.277 1.00 92.25 194 ILE A N 1
ATOM 1517 C CA . ILE A 1 194 ? 15.482 0.345 -0.066 1.00 92.25 194 ILE A CA 1
ATOM 1518 C C . ILE A 1 194 ? 15.433 0.695 1.426 1.00 92.25 194 ILE A C 1
ATOM 1520 O O . ILE A 1 194 ? 15.600 -0.165 2.280 1.00 92.25 194 ILE A O 1
ATOM 1524 N N . ALA A 1 195 ? 15.194 1.954 1.776 1.00 93.25 195 ALA A N 1
ATOM 1525 C CA . ALA A 1 195 ? 14.949 2.342 3.162 1.00 93.25 195 ALA A CA 1
ATOM 1526 C C . ALA A 1 195 ? 13.775 3.316 3.226 1.00 93.25 195 ALA A C 1
ATOM 1528 O O . ALA A 1 195 ? 13.868 4.467 2.792 1.00 93.25 195 ALA A O 1
ATOM 1529 N N . PHE A 1 196 ? 12.648 2.851 3.756 1.00 96.38 196 PHE A N 1
ATOM 1530 C CA . PHE A 1 196 ? 11.471 3.689 3.968 1.00 96.38 196 PHE A CA 1
ATOM 1531 C C . PHE A 1 196 ? 11.709 4.704 5.082 1.00 96.38 196 PHE A C 1
ATOM 1533 O O . PHE A 1 196 ? 12.271 4.381 6.133 1.00 96.38 196 PHE A O 1
ATOM 1540 N N . LYS A 1 197 ? 11.220 5.936 4.902 1.00 95.81 197 LYS A N 1
ATOM 1541 C CA . LYS A 1 197 ? 11.243 6.901 6.004 1.00 95.81 197 LYS A CA 1
ATOM 1542 C C . LYS A 1 197 ? 10.324 6.427 7.126 1.00 95.81 197 LYS A C 1
ATOM 1544 O O . LYS A 1 197 ? 9.204 5.969 6.896 1.00 95.81 197 LYS A O 1
ATOM 1549 N N . ARG A 1 198 ? 10.778 6.633 8.364 1.00 95.12 198 ARG A N 1
ATOM 1550 C CA . ARG A 1 198 ? 10.077 6.219 9.589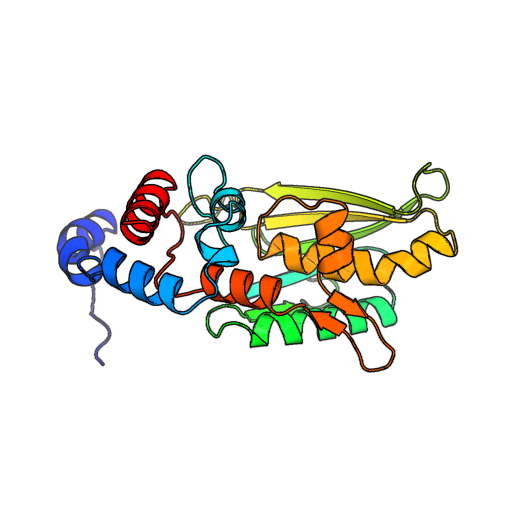 1.00 95.12 198 ARG A CA 1
ATOM 1551 C C . ARG A 1 198 ? 8.625 6.694 9.654 1.00 95.12 198 ARG A C 1
ATOM 1553 O O . ARG A 1 198 ? 7.776 5.954 10.131 1.00 95.12 198 ARG A O 1
ATOM 1560 N N . HIS A 1 199 ? 8.343 7.896 9.155 1.00 95.12 199 HIS A N 1
ATOM 1561 C CA . HIS A 1 199 ? 6.987 8.444 9.067 1.00 95.12 199 HIS A CA 1
ATOM 1562 C C . HIS A 1 199 ? 6.010 7.497 8.349 1.00 95.12 199 HIS A C 1
ATOM 1564 O O . HIS A 1 199 ? 4.981 7.122 8.905 1.00 95.12 199 HIS A O 1
ATOM 1570 N N . TYR A 1 200 ? 6.384 7.019 7.161 1.00 95.56 200 TYR A N 1
ATOM 1571 C CA . TYR A 1 200 ? 5.562 6.119 6.348 1.00 95.56 200 TYR A CA 1
ATOM 1572 C C . TYR A 1 200 ? 5.448 4.712 6.949 1.00 95.56 200 TYR A C 1
ATOM 1574 O O . TYR A 1 200 ? 4.398 4.077 6.827 1.00 95.56 200 TYR A O 1
ATOM 1582 N N . LEU A 1 201 ? 6.489 4.235 7.641 1.00 95.94 201 LEU A N 1
ATOM 1583 C CA . LEU A 1 201 ? 6.433 2.973 8.390 1.00 95.94 201 LEU A CA 1
ATOM 1584 C C . LEU A 1 201 ? 5.495 3.078 9.596 1.00 95.94 201 LEU A C 1
ATOM 1586 O O . LEU A 1 201 ? 4.707 2.169 9.843 1.00 95.94 201 LEU A O 1
ATOM 1590 N N . ASN A 1 202 ? 5.525 4.200 10.316 1.00 96.19 202 ASN A N 1
ATOM 1591 C CA . ASN A 1 202 ? 4.608 4.454 11.421 1.00 96.19 202 ASN A CA 1
ATOM 1592 C C . ASN A 1 202 ? 3.154 4.522 10.939 1.00 96.19 202 ASN A C 1
ATOM 1594 O O . ASN A 1 202 ? 2.285 3.921 11.566 1.00 96.19 202 ASN A O 1
ATOM 1598 N N . LEU A 1 203 ? 2.896 5.208 9.817 1.00 95.62 203 LEU A N 1
ATOM 1599 C CA . LEU A 1 203 ? 1.562 5.276 9.218 1.00 95.62 203 LEU A CA 1
ATOM 1600 C C . LEU A 1 203 ? 1.038 3.881 8.860 1.00 95.62 203 LEU A C 1
ATOM 1602 O O . LEU A 1 203 ? -0.088 3.538 9.216 1.00 95.62 203 LEU A O 1
ATOM 1606 N N . LEU A 1 204 ? 1.870 3.051 8.225 1.00 95.62 204 LEU A N 1
ATOM 1607 C CA . LEU A 1 204 ? 1.516 1.671 7.897 1.00 95.62 204 LEU A CA 1
ATOM 1608 C C . LEU A 1 204 ? 1.254 0.834 9.161 1.00 95.62 204 LEU A C 1
ATOM 1610 O O . LEU A 1 204 ? 0.239 0.147 9.252 1.00 95.62 204 LEU A O 1
ATOM 1614 N N . ASN A 1 205 ? 2.129 0.914 10.165 1.00 95.38 205 ASN A N 1
ATOM 1615 C CA . ASN A 1 205 ? 1.974 0.168 11.418 1.00 95.38 205 ASN A CA 1
ATOM 1616 C C . ASN A 1 205 ? 0.708 0.572 12.190 1.00 95.38 205 ASN A C 1
ATOM 1618 O O . ASN A 1 205 ? 0.040 -0.269 12.794 1.00 95.38 205 ASN A O 1
ATOM 1622 N N . LEU A 1 206 ? 0.357 1.859 12.173 1.00 93.31 206 LEU A N 1
ATOM 1623 C CA . LEU A 1 206 ? -0.880 2.355 12.764 1.00 93.31 206 LEU A CA 1
ATOM 1624 C C . LEU A 1 206 ? -2.103 1.848 11.992 1.00 93.31 206 LEU A C 1
ATOM 1626 O O . LEU A 1 206 ? -3.044 1.358 12.611 1.00 93.31 206 LEU A O 1
ATOM 1630 N N . LEU A 1 207 ? -2.070 1.913 10.657 1.00 91.19 207 LEU A N 1
ATOM 1631 C CA . LEU A 1 207 ? -3.170 1.473 9.798 1.00 91.19 207 LEU A CA 1
ATOM 1632 C C . LEU A 1 207 ? -3.516 -0.009 10.010 1.00 91.19 207 LEU A C 1
ATOM 1634 O O . LEU A 1 207 ? -4.687 -0.384 10.065 1.00 91.19 207 LEU A O 1
ATOM 1638 N N . TYR A 1 208 ? -2.496 -0.849 10.181 1.00 90.75 208 TYR A N 1
ATOM 1639 C CA . TYR A 1 208 ? -2.647 -2.288 10.417 1.00 90.75 208 TYR A CA 1
ATOM 1640 C C . TYR A 1 208 ? -2.606 -2.669 11.907 1.00 90.75 208 TYR A C 1
ATOM 1642 O O . TYR A 1 208 ? -2.479 -3.846 12.244 1.00 90.75 208 TYR A O 1
ATOM 1650 N N . ALA A 1 209 ? -2.748 -1.708 12.822 1.00 89.06 209 ALA A N 1
ATOM 1651 C CA . ALA A 1 209 ? -2.941 -2.008 14.237 1.00 89.06 209 ALA A CA 1
ATOM 1652 C C . ALA A 1 209 ? -4.302 -2.698 14.469 1.00 89.06 209 ALA A C 1
ATOM 1654 O O . ALA A 1 209 ? -5.246 -2.508 13.698 1.00 89.06 209 ALA A O 1
ATOM 1655 N N . ASN A 1 210 ? -4.407 -3.499 15.534 1.00 84.25 210 ASN A N 1
ATOM 1656 C CA . ASN A 1 210 ? -5.652 -4.201 15.878 1.00 84.25 210 ASN A CA 1
ATOM 1657 C C . ASN A 1 210 ? -6.762 -3.229 16.296 1.00 84.25 210 ASN A C 1
ATOM 1659 O O . ASN A 1 210 ? -7.941 -3.520 16.134 1.00 84.25 210 ASN A O 1
ATOM 1663 N N . GLU A 1 211 ? -6.373 -2.084 16.851 1.00 85.75 211 GLU A N 1
ATOM 1664 C CA . GLU A 1 211 ? -7.272 -1.064 17.380 1.00 85.75 211 GLU A CA 1
ATOM 1665 C C . GLU A 1 211 ? -7.976 -0.277 16.276 1.00 85.75 211 GLU A C 1
ATOM 1667 O O . GLU A 1 211 ? -9.089 0.203 16.474 1.00 85.75 211 GLU A O 1
ATOM 1672 N N . LEU A 1 212 ? -7.335 -0.140 15.114 1.00 83.75 212 LEU A N 1
ATOM 1673 C CA . LEU A 1 212 ? -7.895 0.578 13.982 1.00 83.75 212 LEU A CA 1
ATOM 1674 C C . LEU A 1 212 ? -8.546 -0.433 13.037 1.00 83.75 212 LEU A C 1
ATOM 1676 O O . LEU A 1 212 ? -7.938 -0.891 12.072 1.00 83.75 212 LEU A O 1
ATOM 1680 N N . VAL A 1 213 ? -9.756 -0.859 13.382 1.00 78.88 213 VAL A N 1
ATOM 1681 C CA . VAL A 1 213 ? -10.486 -1.900 12.649 1.00 78.88 213 VAL A CA 1
ATOM 1682 C C . VAL A 1 213 ? -10.941 -1.420 11.272 1.00 78.88 213 VAL A C 1
ATOM 1684 O O . VAL A 1 213 ? -11.059 -0.227 11.005 1.00 78.88 213 VAL A O 1
ATOM 1687 N N . ASP A 1 214 ? -11.169 -2.375 10.380 1.00 76.25 214 ASP A N 1
ATOM 1688 C CA . ASP A 1 214 ? -11.778 -2.092 9.084 1.00 76.25 214 ASP A CA 1
ATOM 1689 C C . ASP A 1 214 ? -13.240 -1.642 9.256 1.00 76.25 214 ASP A C 1
ATOM 1691 O O . ASP A 1 214 ? -13.851 -1.942 10.281 1.00 76.25 214 ASP A O 1
ATOM 1695 N N . ASP A 1 215 ? -13.787 -0.908 8.285 1.00 75.38 215 ASP A N 1
ATOM 1696 C CA . ASP A 1 215 ? -15.112 -0.260 8.351 1.00 75.38 215 ASP A CA 1
ATOM 1697 C C . ASP A 1 215 ? -15.265 0.806 9.455 1.00 75.38 215 ASP A C 1
ATOM 1699 O O . ASP A 1 215 ? -16.359 1.339 9.659 1.00 75.38 215 ASP A O 1
ATOM 1703 N N . HIS A 1 216 ? -14.179 1.184 10.138 1.00 82.75 216 HIS A N 1
ATOM 1704 C CA . HIS A 1 216 ? -14.217 2.256 11.128 1.00 82.75 216 HIS A CA 1
ATOM 1705 C C . HIS A 1 216 ? -14.659 3.576 10.480 1.00 82.75 216 HIS A C 1
ATOM 1707 O O . HIS A 1 216 ? -14.139 3.978 9.436 1.00 82.75 216 HIS A O 1
ATOM 1713 N N . GLU A 1 217 ? -15.619 4.266 11.093 1.00 86.94 217 GLU A N 1
ATOM 1714 C CA . GLU A 1 217 ? -16.165 5.510 10.550 1.00 86.94 217 GLU A CA 1
ATOM 1715 C C . GLU A 1 217 ? -15.258 6.707 10.844 1.00 86.94 217 GLU A C 1
ATOM 1717 O O . GLU A 1 217 ? -14.789 6.900 11.971 1.00 86.94 217 GLU A O 1
ATOM 1722 N N . ILE A 1 218 ? -15.079 7.579 9.849 1.00 89.62 218 ILE A N 1
ATOM 1723 C CA . ILE A 1 218 ? -14.243 8.780 9.980 1.00 89.62 218 ILE A CA 1
ATOM 1724 C C . ILE A 1 218 ? -14.729 9.699 11.107 1.00 89.62 218 ILE A C 1
ATOM 1726 O O . ILE A 1 218 ? -13.920 10.290 11.819 1.00 89.62 218 ILE A O 1
ATOM 1730 N N . GLY A 1 219 ? -16.046 9.785 11.322 1.00 89.62 219 GLY A N 1
ATOM 1731 C CA . GLY A 1 219 ? -16.629 10.593 12.393 1.00 89.62 219 GLY A CA 1
ATOM 1732 C C . GLY A 1 219 ? -16.186 10.132 13.783 1.00 89.62 219 GLY A C 1
ATOM 1733 O O . GLY A 1 219 ? -15.867 10.965 14.633 1.00 89.62 219 GLY A O 1
ATOM 1734 N N . ASN A 1 220 ? -16.103 8.818 14.005 1.00 87.88 220 ASN A N 1
ATOM 1735 C CA . ASN A 1 220 ? -15.646 8.249 15.273 1.00 87.88 220 ASN A CA 1
ATOM 1736 C C . ASN A 1 220 ? -14.147 8.489 15.465 1.00 87.88 220 ASN A C 1
ATOM 1738 O O . ASN A 1 220 ? -13.737 8.984 16.515 1.00 87.88 220 ASN A O 1
ATOM 1742 N N . PHE A 1 221 ? -13.348 8.286 14.415 1.00 89.06 221 PHE A N 1
ATOM 1743 C CA . PHE A 1 221 ? -11.924 8.613 14.444 1.00 89.06 221 PHE A CA 1
ATOM 1744 C C . PHE A 1 221 ? -11.668 10.095 14.772 1.00 89.06 221 PHE A C 1
ATOM 1746 O O . PHE A 1 221 ? -10.839 10.413 15.627 1.00 89.06 221 PHE A O 1
ATOM 1753 N N . ILE A 1 222 ? -12.407 11.019 14.148 1.00 90.19 222 ILE A N 1
ATOM 1754 C CA . ILE A 1 222 ? -12.277 12.461 14.402 1.00 90.19 222 ILE A CA 1
ATOM 1755 C C . ILE A 1 222 ? -12.628 12.799 15.855 1.00 90.19 222 ILE A C 1
ATOM 1757 O O . ILE A 1 222 ? -11.908 13.589 16.472 1.00 90.19 222 ILE A O 1
ATOM 1761 N N . LYS A 1 223 ? -13.687 12.205 16.424 1.00 89.19 223 LYS A N 1
ATOM 1762 C CA . LYS A 1 223 ? -14.046 12.386 17.844 1.00 89.19 223 LYS A CA 1
ATOM 1763 C C . LYS A 1 223 ? -12.913 11.924 18.759 1.00 89.19 223 LYS A C 1
ATOM 1765 O O . LYS A 1 223 ? -12.463 12.689 19.610 1.00 89.19 223 LYS A O 1
ATOM 1770 N N . ILE A 1 224 ? -12.399 10.716 18.527 1.00 87.50 224 ILE A N 1
ATOM 1771 C CA . ILE A 1 224 ? -11.282 10.132 19.280 1.00 87.50 224 ILE A CA 1
ATOM 1772 C C . ILE A 1 224 ? -10.053 11.042 19.226 1.00 87.50 224 ILE A C 1
ATOM 1774 O O . ILE A 1 224 ? -9.473 11.360 20.265 1.00 87.50 224 ILE A O 1
ATOM 1778 N N . ARG A 1 225 ? -9.682 11.510 18.030 1.00 87.25 225 ARG A N 1
ATOM 1779 C CA . ARG A 1 225 ? 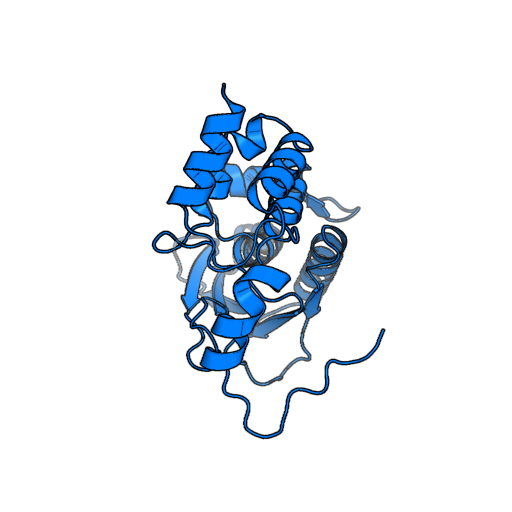-8.534 12.400 17.824 1.00 87.25 225 ARG A CA 1
ATOM 1780 C C . ARG A 1 225 ? -8.723 13.769 18.474 1.00 87.25 225 ARG A C 1
ATOM 1782 O O . ARG A 1 225 ? -7.766 14.329 18.997 1.00 87.25 225 ARG A O 1
ATOM 1789 N N . SER A 1 226 ? -9.929 14.328 18.438 1.00 85.94 226 SER A N 1
ATOM 1790 C CA . SER A 1 226 ? -10.211 15.644 19.030 1.00 85.94 226 SER A CA 1
ATOM 1791 C C . SER A 1 226 ? -10.008 15.624 20.546 1.00 85.94 226 SER A C 1
ATOM 1793 O O . SER A 1 226 ? -9.418 16.552 21.089 1.00 85.94 226 SER A O 1
ATOM 1795 N N . ASN A 1 227 ? -10.346 14.508 21.195 1.00 84.12 227 ASN A N 1
ATOM 1796 C CA . ASN A 1 227 ? -10.092 14.262 22.619 1.00 84.12 227 ASN A CA 1
ATOM 1797 C C . ASN A 1 227 ? -8.607 14.001 22.957 1.00 84.12 227 ASN A C 1
ATOM 1799 O O . ASN A 1 227 ? -8.279 13.719 24.108 1.00 84.12 227 ASN A O 1
ATOM 1803 N N . LEU A 1 228 ? -7.705 13.999 21.967 1.00 83.31 228 LEU A N 1
ATOM 1804 C CA . LEU A 1 228 ? -6.250 13.991 22.180 1.00 83.31 228 LEU A CA 1
ATOM 1805 C C . LEU A 1 228 ? -5.651 15.405 22.139 1.00 83.31 228 LEU A C 1
ATOM 1807 O O . LEU A 1 228 ? -4.509 15.577 22.548 1.00 83.31 228 LEU A O 1
ATOM 1811 N N . LYS A 1 229 ? -6.381 16.391 21.592 1.00 66.56 229 LYS A N 1
ATOM 1812 C CA . LYS A 1 229 ? -5.948 17.800 21.528 1.00 66.56 229 LYS A CA 1
ATOM 1813 C C . LYS A 1 229 ? -6.251 18.570 22.815 1.00 66.56 229 LYS A C 1
ATOM 1815 O O . LYS A 1 229 ? -5.624 19.598 23.047 1.00 66.56 229 LYS A O 1
ATOM 1820 N N . SER A 1 230 ? -7.250 18.106 23.566 1.00 54.22 230 SER A N 1
ATOM 1821 C CA . SER A 1 230 ? -7.681 18.609 24.875 1.00 54.22 230 SER A CA 1
ATOM 1822 C C . SER A 1 230 ? -6.833 18.030 25.997 1.00 54.22 230 SER A C 1
ATOM 1824 O O . SER A 1 230 ? -6.440 18.810 26.884 1.00 54.22 230 SER A O 1
#

Foldseek 3Di:
DDDPPDDDPCDPVNCCVVCVCVVVPPPLLVVLLVLLVVDDPCQLVDCLLVLCADPQWRFFAFLEAEEAEADDDDPVLVVLLVQLQVVLCVLAVSHHYDYDDHPDDDDLAHEYEYEEEDLPDPDQKDKDWDQAQRPPDPDRGSRYIYIYIYGNPDPVSVVCVSLVSSCSVLCRRRVHDDDPVCSVQQWDQDPVGIGGDPSSSSSSHSSSDPSNDGRDGNVSSVVSSVVSVD

Organism: NCBI:txid1591085

Secondary structure (DSSP, 8-state):
-----PPTT--HHHHHHHHHHHHH-S-HHHHHHHHHHTS-HHHHHSSHHHHTEETTEE----SEEEEEEEES--HHHHHHHHHHHHHHHTT-TT-EEEEPPTT----SSEEEEEEEE-TT-SSSEEEEEEEEEETTSSS-EEEEEEEEEEE--SHHHHHHHHHHHHHHHHHHHS-PPP-HHHHHHSEEEETTEEEE-HHHHHHHHHHTSSSS-TT-BHHHHHHHHHTTT-

Sequence (230 aa):
MYEPALPAGYAREAFEKDFSDVLYISNTDEKLRKRLMSYPAELYMGKEIEECFIAGKLLKHPKEVNVFLNGGFTHEDSVTIIETVSQLSAVSPNLTIRLTHPGAYEPDHGIVINLKESPNQSQAIQLNNQVIAGKSCMHPKPIKNKIEITLDGSPRSEALRKKSLIQSLYFSVVPIKLNKTRAEELCSISENGIAFKRHYLNLLNLLYANELVDDHEIGNFIKIRSNLKS